Protein AF-A0A7L1ZK74-F1 (afdb_monomer)

Structure (mmCIF, N/CA/C/O backbone):
data_AF-A0A7L1ZK74-F1
#
_entry.id   AF-A0A7L1ZK74-F1
#
loop_
_atom_site.group_PDB
_atom_site.id
_atom_site.type_symbol
_atom_site.label_atom_id
_atom_site.label_alt_id
_atom_site.label_comp_id
_atom_site.label_asym_id
_atom_site.label_entity_id
_atom_site.label_seq_id
_atom_site.pdbx_PDB_ins_code
_atom_site.Cartn_x
_atom_site.Cartn_y
_atom_site.Cartn_z
_atom_site.occupancy
_atom_site.B_iso_or_equiv
_atom_site.auth_seq_id
_atom_site.auth_comp_id
_atom_site.auth_asym_id
_atom_site.auth_atom_id
_atom_site.pdbx_PDB_model_num
ATOM 1 N N . GLU A 1 1 ? -47.166 -4.521 27.652 1.00 45.47 1 GLU A N 1
ATOM 2 C CA . GLU A 1 1 ? -46.144 -5.085 28.554 1.00 45.47 1 GLU A CA 1
ATOM 3 C C . GLU A 1 1 ? -45.787 -6.480 28.068 1.00 45.47 1 GLU A C 1
ATOM 5 O O . GLU A 1 1 ? -46.667 -7.325 28.041 1.00 45.47 1 GLU A O 1
ATOM 10 N N . CYS A 1 2 ? -44.551 -6.703 27.620 1.00 38.44 2 CYS A N 1
ATOM 11 C CA . CYS A 1 2 ? -44.038 -8.033 27.280 1.00 38.44 2 CYS A CA 1
ATOM 12 C C . CYS A 1 2 ? -42.567 -8.090 27.701 1.00 38.44 2 CYS A C 1
ATOM 14 O O . CYS A 1 2 ? -41.721 -7.404 27.129 1.00 38.44 2 CYS A O 1
ATOM 16 N N . SER A 1 3 ? -42.293 -8.884 28.731 1.00 43.78 3 SER A N 1
ATOM 17 C CA . SER A 1 3 ? -41.008 -8.989 29.423 1.00 43.78 3 SER A CA 1
ATOM 18 C C . SER A 1 3 ? -40.402 -10.360 29.146 1.00 43.78 3 SER A C 1
ATOM 20 O O . SER A 1 3 ? -40.979 -11.351 29.583 1.00 43.78 3 SER A O 1
ATOM 22 N N . ILE A 1 4 ? -39.241 -10.450 28.485 1.00 49.56 4 ILE A N 1
ATOM 23 C CA . ILE A 1 4 ? -38.427 -11.680 28.486 1.00 49.56 4 ILE A CA 1
ATOM 24 C C . ILE A 1 4 ? -36.940 -11.307 28.581 1.00 49.56 4 ILE A C 1
ATOM 26 O O . ILE A 1 4 ? -36.396 -10.582 27.752 1.00 49.56 4 ILE A O 1
ATOM 30 N N . ALA A 1 5 ? -36.311 -11.784 29.656 1.00 54.84 5 ALA A N 1
ATOM 31 C CA . ALA A 1 5 ? -34.917 -11.577 30.040 1.00 54.84 5 ALA A CA 1
ATOM 32 C C . ALA A 1 5 ? -33.950 -12.566 29.331 1.00 54.84 5 ALA A C 1
ATOM 34 O O . ALA A 1 5 ? -34.400 -13.581 28.800 1.00 54.84 5 ALA A O 1
ATOM 35 N N . PRO A 1 6 ? -32.621 -12.315 29.327 1.00 46.78 6 PRO A N 1
ATOM 36 C CA . PRO A 1 6 ? -31.672 -13.014 28.457 1.00 46.78 6 PRO A CA 1
ATOM 37 C C . PRO A 1 6 ? -31.044 -14.282 29.072 1.00 46.78 6 PRO A C 1
ATOM 39 O O . PRO A 1 6 ? -30.688 -14.328 30.252 1.00 46.78 6 PRO A O 1
ATOM 42 N N . SER A 1 7 ? -30.823 -15.294 28.228 1.00 46.19 7 SER A N 1
ATOM 43 C CA . SER A 1 7 ? -30.119 -16.549 28.530 1.00 46.19 7 SER A CA 1
ATOM 44 C C . SER A 1 7 ? -28.587 -16.393 28.521 1.00 46.19 7 SER A C 1
ATOM 46 O O . SER A 1 7 ? -28.020 -15.764 27.629 1.00 46.19 7 SER A O 1
ATOM 48 N N . LYS A 1 8 ? -27.901 -17.005 29.497 1.00 60.38 8 LYS A N 1
ATOM 49 C CA . LYS A 1 8 ? -26.429 -17.017 29.651 1.00 60.38 8 LYS A CA 1
ATOM 50 C C . LYS A 1 8 ? -25.744 -18.045 28.720 1.00 60.38 8 LYS A C 1
ATOM 52 O O . LYS A 1 8 ? -26.354 -19.072 28.429 1.00 60.38 8 LYS A O 1
ATOM 57 N N . PRO A 1 9 ? -24.472 -17.839 28.315 1.00 45.94 9 PRO A N 1
ATOM 58 C CA . PRO A 1 9 ? -23.752 -18.753 27.423 1.00 45.94 9 PRO A CA 1
ATOM 59 C C . PRO A 1 9 ? -23.090 -19.937 28.150 1.00 45.94 9 PRO A C 1
ATOM 61 O O . PRO A 1 9 ? -22.552 -19.801 29.253 1.00 45.94 9 PRO A O 1
ATOM 64 N N . ASN A 1 10 ? -23.092 -21.094 27.481 1.00 41.88 10 ASN A N 1
ATOM 65 C CA . ASN A 1 10 ? -22.505 -22.349 27.944 1.00 41.88 10 ASN A CA 1
ATOM 66 C C . ASN A 1 10 ? -20.994 -22.443 27.660 1.00 41.88 10 ASN A C 1
ATOM 68 O O . ASN A 1 10 ? -20.479 -21.940 26.663 1.00 41.88 10 ASN A O 1
ATOM 72 N N . ARG A 1 11 ? -20.296 -23.107 28.584 1.00 40.88 11 ARG A N 1
ATOM 73 C CA . ARG A 1 11 ? -18.846 -23.330 28.627 1.00 40.88 11 ARG A CA 1
ATOM 74 C C . ARG A 1 11 ? -18.386 -24.418 27.647 1.00 40.88 11 ARG A C 1
ATOM 76 O O . ARG A 1 11 ? -18.931 -25.509 27.651 1.00 40.88 11 ARG A O 1
ATOM 83 N N . GLY A 1 12 ? -17.292 -24.118 26.944 1.00 33.75 12 GLY A N 1
ATOM 84 C CA . GLY A 1 12 ? -16.107 -24.962 26.723 1.00 33.75 12 GLY A CA 1
ATOM 85 C C . GLY A 1 12 ? -16.281 -26.425 26.303 1.00 33.75 12 GLY A C 1
ATOM 86 O O . GLY A 1 12 ? -16.529 -27.287 27.138 1.00 33.75 12 GLY A O 1
ATOM 87 N N . SER A 1 13 ? -15.926 -26.722 25.054 1.00 43.62 13 SER A N 1
ATOM 88 C CA . SER A 1 13 ? -15.575 -28.065 24.584 1.00 43.62 13 SER A CA 1
ATOM 89 C C . SER A 1 13 ? -14.071 -28.138 24.283 1.00 43.62 13 SER A C 1
ATOM 91 O O . SER A 1 13 ? -13.511 -27.341 23.532 1.00 43.62 13 SER A O 1
ATOM 93 N N . GLN A 1 14 ? -13.396 -29.069 24.958 1.00 40.22 14 GLN A N 1
ATOM 94 C CA . GLN A 1 14 ? -11.971 -29.370 24.815 1.00 40.22 14 GLN A CA 1
ATOM 95 C C . GLN A 1 14 ? -11.739 -30.285 23.605 1.00 40.22 14 GLN A C 1
ATOM 97 O O . GLN A 1 14 ? -12.507 -31.215 23.375 1.00 40.22 14 GLN A O 1
ATOM 102 N N . SER A 1 15 ? -10.658 -30.041 22.857 1.00 41.41 15 SER A N 1
ATOM 103 C CA . SER A 1 15 ? -10.248 -30.873 21.723 1.00 41.41 15 SER A CA 1
ATOM 104 C C . SER A 1 15 ? -9.722 -32.235 22.183 1.00 41.41 15 SER A C 1
ATOM 106 O O . SER A 1 15 ? -8.829 -32.308 23.035 1.00 41.41 15 SER A O 1
ATOM 108 N N . SER A 1 16 ? -10.233 -33.297 21.564 1.00 45.19 16 SER A N 1
ATOM 109 C CA . SER A 1 16 ? -9.755 -34.671 21.714 1.00 45.19 16 SER A CA 1
ATOM 110 C C . SER A 1 16 ? -8.361 -34.835 21.098 1.00 45.19 16 SER A C 1
ATOM 112 O O . SER A 1 16 ? -8.105 -34.394 19.979 1.00 45.19 16 SER A O 1
ATOM 114 N N . ARG A 1 17 ? -7.449 -35.445 21.858 1.00 32.91 17 ARG A N 1
ATOM 115 C CA . ARG A 1 17 ? -6.076 -35.776 21.470 1.00 32.91 17 ARG A CA 1
ATOM 116 C C . ARG A 1 17 ? -6.026 -37.279 21.226 1.00 32.91 17 ARG A C 1
ATOM 118 O O . ARG A 1 17 ? -6.140 -38.036 22.183 1.00 32.91 17 ARG A O 1
ATOM 125 N N . GLN A 1 18 ? -5.818 -37.692 19.983 1.00 44.59 18 GLN A N 1
ATOM 126 C CA . GLN A 1 18 ? -5.462 -39.070 19.653 1.00 44.59 18 GLN A CA 1
ATOM 127 C C . GLN A 1 18 ? -3.934 -39.185 19.548 1.00 44.59 18 GLN A C 1
ATOM 129 O O . GLN A 1 18 ? -3.271 -38.343 18.942 1.00 44.59 18 GLN A O 1
ATOM 134 N N . GLN A 1 19 ? -3.381 -40.194 20.219 1.00 37.38 19 GLN A N 1
ATOM 135 C CA . GLN A 1 19 ? -2.038 -40.726 20.004 1.00 37.38 19 GLN A CA 1
ATOM 136 C C . GLN A 1 19 ? -2.178 -42.189 19.585 1.00 37.38 19 GLN A C 1
ATOM 138 O O . GLN A 1 19 ? -2.940 -42.912 20.217 1.00 37.38 19 GLN A O 1
ATOM 143 N N . ALA A 1 20 ? -1.407 -42.576 18.577 1.00 30.12 20 ALA A N 1
ATOM 144 C CA . ALA A 1 20 ? -0.943 -43.917 18.210 1.00 30.12 20 ALA A CA 1
ATOM 145 C C . ALA A 1 20 ? 0.021 -43.682 17.022 1.00 30.12 20 ALA A C 1
ATOM 147 O O . ALA A 1 20 ? -0.222 -42.762 16.248 1.00 30.12 20 ALA A O 1
ATOM 148 N N . GLU A 1 21 ? 1.148 -44.343 16.791 1.00 32.75 21 GLU A N 1
ATOM 149 C CA . GLU A 1 21 ? 1.848 -45.464 17.411 1.00 32.75 21 GLU A CA 1
ATOM 150 C C . GLU A 1 21 ? 3.287 -45.472 16.844 1.00 32.75 21 GLU A C 1
ATOM 152 O O . GLU A 1 21 ? 3.622 -44.753 15.903 1.00 32.75 21 GLU A O 1
ATOM 157 N N . SER A 1 22 ? 4.145 -46.248 17.491 1.00 36.03 22 SER A N 1
ATOM 158 C CA . SER A 1 22 ? 5.578 -46.481 17.275 1.00 36.03 22 SER A CA 1
ATOM 159 C C . SER A 1 22 ? 5.929 -47.380 16.079 1.00 36.03 22 SER A C 1
ATOM 161 O O . SER A 1 22 ? 5.179 -48.312 15.823 1.00 36.03 22 SER A O 1
ATOM 163 N N . ALA A 1 23 ? 7.136 -47.231 15.502 1.00 33.31 23 ALA A N 1
ATOM 164 C CA . ALA A 1 23 ? 8.148 -48.307 15.389 1.00 33.31 23 ALA A CA 1
ATOM 165 C C . ALA A 1 23 ? 9.444 -47.863 14.655 1.00 33.31 23 ALA A C 1
ATOM 167 O O . ALA A 1 23 ? 9.414 -47.385 13.529 1.00 33.31 23 ALA A O 1
ATOM 168 N N . THR A 1 24 ? 10.559 -48.023 15.374 1.00 32.94 24 THR A N 1
ATOM 169 C CA . THR A 1 24 ? 11.882 -48.593 15.035 1.00 32.94 24 THR A CA 1
ATOM 170 C C . THR A 1 24 ? 12.411 -48.615 13.587 1.00 32.94 24 THR A C 1
ATOM 172 O O . THR A 1 24 ? 11.805 -49.207 12.704 1.00 32.94 24 THR A O 1
ATOM 175 N N . GLY A 1 25 ? 13.655 -48.146 13.405 1.00 31.58 25 GLY A N 1
ATOM 176 C CA . GLY A 1 25 ? 14.512 -48.464 12.255 1.00 31.58 25 GLY A CA 1
ATOM 177 C C . GLY A 1 25 ? 15.900 -47.820 12.376 1.00 31.58 25 GLY A C 1
ATOM 178 O O . GLY A 1 25 ? 16.041 -46.619 12.182 1.00 31.58 25 GLY A O 1
ATOM 179 N N . VAL A 1 26 ? 16.897 -48.620 12.757 1.00 33.38 26 VAL A N 1
ATOM 180 C CA . VAL A 1 26 ? 18.328 -48.284 12.871 1.00 33.38 26 VAL A CA 1
ATOM 181 C C . VAL A 1 26 ? 19.001 -48.453 11.504 1.00 33.38 26 VAL A C 1
ATOM 183 O O . VAL A 1 26 ? 18.755 -49.462 10.851 1.00 33.38 26 VAL A O 1
ATOM 186 N N . SER A 1 27 ? 19.901 -47.544 11.118 1.00 39.59 27 SER A N 1
ATOM 187 C CA . SER A 1 27 ? 21.080 -47.900 10.314 1.00 39.59 27 SER A CA 1
ATOM 188 C C . SER A 1 27 ? 22.173 -46.844 10.478 1.00 39.59 27 SER A C 1
ATOM 190 O O . SER A 1 27 ? 21.991 -45.687 10.093 1.00 39.59 27 SER A O 1
ATOM 192 N N . ASP A 1 28 ? 23.297 -47.266 11.045 1.00 34.78 28 ASP A N 1
ATOM 193 C CA . ASP A 1 28 ? 24.557 -46.534 11.061 1.00 34.78 28 ASP A CA 1
ATOM 194 C C . ASP A 1 28 ? 25.122 -46.447 9.638 1.00 34.78 28 ASP A C 1
ATOM 196 O O 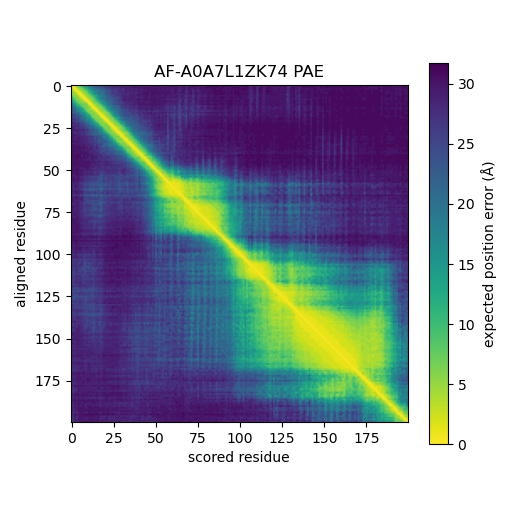. ASP A 1 28 ? 25.085 -47.427 8.893 1.00 34.78 28 ASP A O 1
ATOM 200 N N . ASN A 1 29 ? 25.670 -45.293 9.257 1.00 39.16 29 ASN A N 1
ATOM 201 C CA . ASN A 1 29 ? 26.658 -45.257 8.187 1.00 39.16 29 ASN A CA 1
ATOM 202 C C . ASN A 1 29 ? 27.700 -44.174 8.478 1.00 39.16 29 ASN A C 1
ATOM 204 O O . ASN A 1 29 ? 27.411 -42.976 8.494 1.00 39.16 29 ASN A O 1
ATOM 208 N N . GLU A 1 30 ? 28.906 -44.650 8.752 1.00 37.41 30 GLU A N 1
ATOM 209 C CA . GLU A 1 30 ? 30.130 -43.878 8.878 1.00 37.41 30 GLU A CA 1
ATOM 210 C C . GLU A 1 30 ? 30.515 -43.323 7.500 1.00 37.41 30 GLU A C 1
ATOM 212 O O . GLU A 1 30 ? 30.611 -44.071 6.531 1.00 37.41 30 GLU A O 1
ATOM 217 N N . SER A 1 31 ? 30.769 -42.019 7.392 1.00 45.12 31 SER A N 1
ATOM 218 C CA . SER A 1 31 ? 31.497 -41.467 6.246 1.00 45.12 31 SER A CA 1
ATOM 219 C C . SER A 1 31 ? 32.315 -40.261 6.688 1.00 45.12 31 SER A C 1
ATOM 221 O O . SER A 1 31 ? 31.786 -39.244 7.139 1.00 45.12 31 SER A O 1
ATOM 223 N N . SER A 1 32 ? 33.627 -40.425 6.584 1.00 36.34 32 SER A N 1
ATOM 224 C CA . SER A 1 32 ? 34.685 -39.510 6.991 1.00 36.34 32 SER A CA 1
ATOM 225 C C . SER A 1 32 ? 34.848 -38.296 6.068 1.00 36.34 32 SER A C 1
ATOM 227 O O . SER A 1 32 ? 34.723 -38.416 4.854 1.00 36.34 32 SER A O 1
ATOM 229 N N . SER A 1 33 ? 35.190 -37.169 6.700 1.00 41.12 33 SER A N 1
ATOM 230 C CA . SER A 1 33 ? 36.036 -36.032 6.292 1.00 41.12 33 SER A CA 1
ATOM 231 C C . SER A 1 33 ? 36.418 -35.825 4.817 1.00 41.12 33 SER A C 1
ATOM 233 O O . SER A 1 33 ? 37.111 -36.662 4.254 1.00 41.12 33 SER A O 1
ATOM 235 N N . ASP A 1 34 ? 36.207 -34.600 4.307 1.00 34.22 34 ASP A N 1
ATOM 236 C CA . ASP A 1 34 ? 37.327 -33.800 3.782 1.00 34.22 34 ASP A CA 1
ATOM 237 C C . ASP A 1 34 ? 37.053 -32.278 3.804 1.00 34.22 34 ASP A C 1
ATOM 239 O O . ASP A 1 34 ? 35.909 -31.820 3.836 1.00 34.22 34 ASP A O 1
ATOM 243 N N . SER A 1 35 ? 38.132 -31.501 3.869 1.00 40.28 35 SER A N 1
ATOM 244 C CA . SER A 1 35 ? 38.197 -30.079 4.227 1.00 40.28 35 SER A CA 1
ATOM 245 C C . SER A 1 35 ? 38.369 -29.166 3.010 1.00 40.28 35 SER A C 1
ATOM 247 O O . SER A 1 35 ? 39.167 -29.475 2.137 1.00 40.28 35 SER A O 1
ATOM 249 N N . SER A 1 36 ? 37.787 -27.956 3.019 1.00 39.72 36 SER A N 1
ATOM 250 C CA . SER A 1 36 ? 38.392 -26.805 2.315 1.00 39.72 36 SER A CA 1
ATOM 251 C C . SER A 1 36 ? 37.915 -25.436 2.836 1.00 39.72 36 SER A C 1
ATOM 253 O O . SER A 1 36 ? 36.840 -24.940 2.508 1.00 39.72 36 SER A O 1
ATOM 255 N N . LEU A 1 37 ? 38.765 -24.873 3.696 1.00 37.03 37 LEU A N 1
ATOM 256 C CA . LEU A 1 37 ? 39.156 -23.471 3.914 1.00 37.03 37 LEU A CA 1
ATOM 257 C C . LEU A 1 37 ? 38.338 -22.348 3.231 1.00 37.03 37 LEU A C 1
ATOM 259 O O . LEU A 1 37 ? 38.318 -22.209 2.013 1.00 37.03 37 LEU A O 1
ATOM 263 N N . SER A 1 38 ? 37.780 -21.449 4.052 1.00 46.12 38 SER A N 1
ATOM 264 C CA . SER A 1 38 ? 37.303 -20.110 3.656 1.00 46.12 38 SER A CA 1
ATOM 265 C C . SER A 1 38 ? 38.364 -19.041 3.984 1.00 46.12 38 SER A C 1
ATOM 267 O O . SER A 1 38 ? 39.030 -19.170 5.016 1.00 46.12 38 SER A O 1
ATOM 269 N N . PRO A 1 39 ? 38.536 -17.977 3.174 1.00 48.50 39 PRO A N 1
ATOM 270 C CA . PRO A 1 39 ? 39.615 -17.013 3.374 1.00 48.50 39 PRO A CA 1
ATOM 271 C C . PRO A 1 39 ? 39.317 -16.013 4.500 1.00 48.50 39 PRO A C 1
ATOM 273 O O . PRO A 1 39 ? 38.236 -15.432 4.595 1.00 48.50 39 PRO A O 1
ATOM 276 N N . GLN A 1 40 ? 40.330 -15.798 5.338 1.00 38.91 40 GLN A N 1
ATOM 277 C CA . GLN A 1 40 ? 40.422 -14.720 6.319 1.00 38.91 40 GLN A CA 1
ATOM 278 C C . GLN A 1 40 ? 40.555 -13.357 5.624 1.00 38.91 40 GLN A C 1
ATOM 280 O O 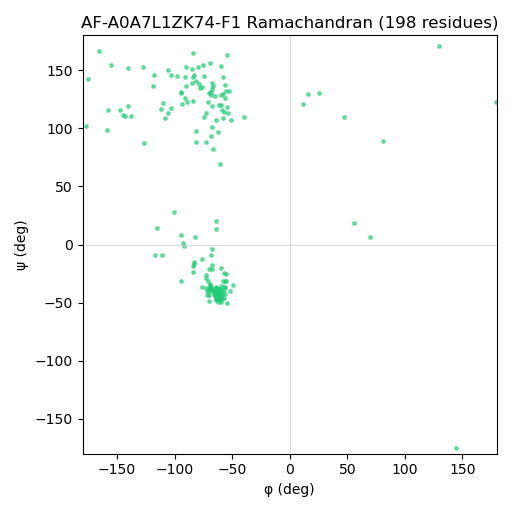. GLN A 1 40 ? 41.420 -13.174 4.771 1.00 38.91 40 GLN A O 1
ATOM 285 N N . SER A 1 41 ? 39.785 -12.369 6.079 1.00 39.53 41 SER A N 1
ATOM 286 C CA . SER A 1 41 ? 40.147 -10.953 5.963 1.00 39.53 41 SER A CA 1
ATOM 287 C C . SER A 1 41 ? 39.768 -10.190 7.247 1.00 39.53 41 SER A C 1
ATOM 289 O O . SER A 1 41 ? 38.903 -10.646 8.003 1.00 39.53 41 SER A O 1
ATOM 291 N N . PRO A 1 42 ? 40.481 -9.097 7.581 1.00 46.69 42 PRO A N 1
ATOM 292 C CA . PRO A 1 42 ? 40.732 -8.714 8.965 1.00 46.69 42 PRO A CA 1
ATOM 293 C C . PRO A 1 42 ? 39.916 -7.505 9.450 1.00 46.69 42 PRO A C 1
ATOM 295 O O . PRO A 1 42 ? 39.661 -6.558 8.717 1.00 46.69 42 PRO A O 1
ATOM 298 N N . GLY A 1 43 ? 39.628 -7.508 10.755 1.00 34.53 43 GLY A N 1
ATOM 299 C CA . GLY A 1 43 ? 39.683 -6.307 11.592 1.00 34.53 43 GLY A CA 1
ATOM 300 C C . GLY A 1 43 ? 38.495 -5.343 11.564 1.00 34.53 43 GLY A C 1
ATOM 301 O O . GLY A 1 43 ? 38.550 -4.298 10.927 1.00 34.53 43 GLY A O 1
ATOM 302 N N . ARG A 1 44 ? 37.506 -5.581 12.436 1.00 35.31 44 ARG A N 1
ATOM 303 C CA . ARG A 1 44 ? 36.854 -4.493 13.187 1.00 35.31 44 ARG A CA 1
ATOM 304 C C . ARG A 1 44 ? 36.643 -4.921 14.636 1.00 35.31 44 ARG A C 1
ATOM 306 O O . ARG A 1 44 ? 35.826 -5.793 14.921 1.00 35.31 44 ARG A O 1
ATOM 313 N N . SER A 1 45 ? 37.392 -4.303 15.546 1.00 47.09 45 SER A N 1
ATOM 314 C CA . SER A 1 45 ? 37.124 -4.349 16.979 1.00 47.09 45 SER A CA 1
ATOM 315 C C . SER A 1 45 ? 35.822 -3.600 17.258 1.00 47.09 45 SER A C 1
ATOM 317 O O . SER A 1 45 ? 35.755 -2.376 17.295 1.00 47.09 45 SER A O 1
ATOM 319 N N . LEU A 1 46 ? 34.751 -4.362 17.436 1.00 42.34 46 LEU A N 1
ATOM 320 C CA . LEU A 1 46 ? 33.596 -3.927 18.200 1.00 42.34 46 LEU A CA 1
ATOM 321 C C . LEU A 1 46 ? 33.639 -4.743 19.481 1.00 42.34 46 LEU A C 1
ATOM 323 O O . LEU A 1 46 ? 33.443 -5.958 19.460 1.00 42.34 46 LEU A O 1
ATOM 327 N N . GLU A 1 47 ? 33.960 -4.055 20.573 1.00 41.41 47 GLU A N 1
ATOM 328 C CA . GLU A 1 47 ? 33.924 -4.519 21.957 1.00 41.41 47 GLU A CA 1
ATOM 329 C C . GLU A 1 47 ? 32.475 -4.912 22.317 1.00 41.41 47 GLU A C 1
ATOM 331 O O . GLU A 1 47 ? 31.759 -4.235 23.052 1.00 41.41 47 GLU A O 1
ATOM 336 N N . ALA A 1 48 ? 31.980 -5.997 21.727 1.00 41.53 48 ALA A N 1
ATOM 337 C CA . ALA A 1 48 ? 30.732 -6.612 22.117 1.00 41.53 48 ALA A CA 1
ATOM 338 C C . ALA A 1 48 ? 31.011 -7.325 23.435 1.00 41.53 48 ALA A C 1
ATOM 340 O O . ALA A 1 48 ? 31.734 -8.323 23.470 1.00 41.53 48 ALA A O 1
ATOM 341 N N . SER A 1 49 ? 30.444 -6.797 24.523 1.00 49.34 49 SER A N 1
ATOM 342 C CA . SER A 1 49 ? 30.403 -7.456 25.824 1.00 49.34 49 SER A CA 1
ATOM 343 C C . SER A 1 49 ? 30.135 -8.947 25.615 1.00 49.34 49 SER A C 1
ATOM 345 O O . SER A 1 49 ? 29.040 -9.324 25.184 1.00 49.34 49 SER A O 1
ATOM 347 N N . LYS A 1 50 ? 31.141 -9.793 25.864 1.00 53.34 50 LYS A N 1
ATOM 348 C CA . LYS A 1 50 ? 31.013 -11.248 25.794 1.00 53.34 50 LYS A CA 1
ATOM 349 C C .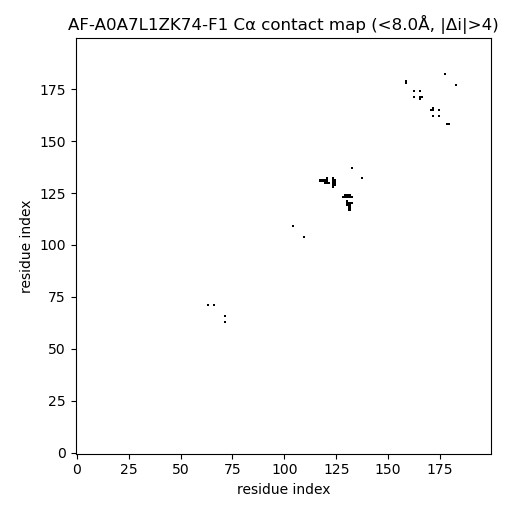 LYS A 1 50 ? 30.078 -11.670 26.921 1.00 53.34 50 LYS A C 1
ATOM 351 O O . LYS A 1 50 ? 30.517 -12.067 27.995 1.00 53.34 50 LYS A O 1
ATOM 356 N N . GLN A 1 51 ? 28.772 -11.568 26.695 1.00 58.22 51 GLN A N 1
ATOM 357 C CA . GLN A 1 51 ? 27.805 -12.319 27.474 1.00 58.22 51 GLN A CA 1
ATOM 358 C C . GLN A 1 51 ? 28.128 -13.782 27.194 1.00 58.22 51 GLN A C 1
ATOM 360 O O . GLN A 1 51 ? 27.763 -14.321 26.149 1.00 58.22 51 GLN A O 1
ATOM 365 N N . GLN A 1 52 ? 28.904 -14.400 28.088 1.00 64.12 52 GLN A N 1
ATOM 366 C CA . GLN A 1 52 ? 29.118 -15.837 28.093 1.00 64.12 52 GLN A CA 1
ATOM 367 C C . GLN A 1 52 ? 27.734 -16.480 28.050 1.00 64.12 52 GLN A C 1
ATOM 369 O O . GLN A 1 52 ? 26.977 -16.419 29.020 1.00 64.12 52 GLN A O 1
ATOM 374 N N . LYS A 1 53 ? 27.375 -17.048 26.894 1.00 63.97 53 LYS A N 1
ATOM 375 C CA . LYS A 1 53 ? 26.169 -17.857 26.760 1.00 63.97 53 LYS A CA 1
ATOM 376 C C . LYS A 1 53 ? 26.315 -18.968 27.793 1.00 63.97 53 LYS A C 1
ATOM 378 O O . LYS A 1 53 ? 27.257 -19.757 27.722 1.00 63.97 53 LYS A O 1
ATOM 383 N N . SER A 1 54 ? 25.450 -18.967 28.804 1.00 69.94 54 SER A N 1
ATOM 384 C CA . SER A 1 54 ? 25.507 -19.972 29.856 1.00 69.94 54 SER A CA 1
ATOM 385 C C . SER A 1 54 ? 25.383 -21.351 29.208 1.00 69.94 54 SER A C 1
ATOM 387 O O . SER A 1 54 ? 24.515 -21.577 28.363 1.00 69.94 54 SER A O 1
ATOM 389 N N . LYS A 1 55 ? 26.302 -22.261 29.552 1.00 80.88 55 LYS A N 1
ATOM 390 C CA . LYS A 1 55 ? 26.341 -23.623 29.008 1.00 80.88 55 LYS A CA 1
ATOM 391 C C . LYS A 1 55 ? 24.969 -24.271 29.225 1.00 80.88 55 LYS A C 1
ATOM 393 O O . LYS A 1 55 ? 24.543 -24.476 30.364 1.00 80.88 55 LYS A O 1
ATOM 398 N N . LEU A 1 56 ? 24.255 -24.531 28.131 1.00 76.50 56 LEU A N 1
ATOM 399 C CA . LEU A 1 56 ? 22.897 -25.066 28.153 1.00 76.50 56 LEU A CA 1
ATOM 400 C C . LEU A 1 56 ? 22.919 -26.470 28.769 1.00 76.50 56 LEU A C 1
ATOM 402 O O . LEU A 1 56 ? 23.390 -27.430 28.167 1.00 76.50 56 LEU A O 1
ATOM 406 N N . ASN A 1 57 ? 22.418 -26.587 30.000 1.00 86.75 57 ASN A N 1
ATOM 407 C CA . ASN A 1 57 ? 22.326 -27.858 30.712 1.00 86.75 57 ASN A CA 1
ATOM 408 C C . ASN A 1 57 ? 21.081 -28.625 30.247 1.00 86.75 57 ASN A C 1
ATOM 410 O O . ASN A 1 57 ? 20.009 -28.512 30.846 1.00 86.75 57 ASN A O 1
ATOM 414 N N . LEU A 1 58 ? 21.230 -29.430 29.190 1.00 85.75 58 LEU A N 1
ATOM 415 C CA . LEU A 1 58 ? 20.156 -30.25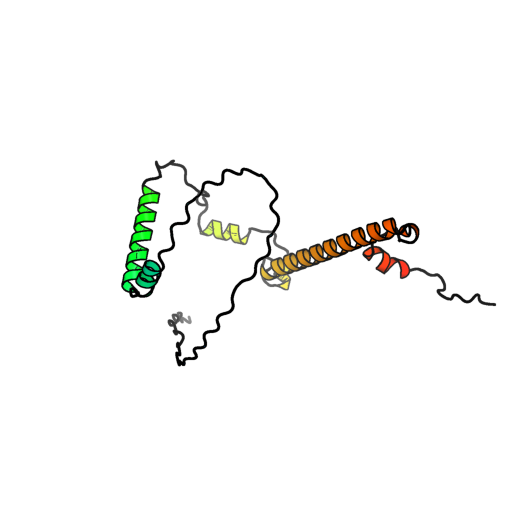9 28.620 1.00 85.75 58 LEU A CA 1
ATOM 416 C C . LEU A 1 58 ? 19.455 -31.122 29.687 1.00 85.75 58 LEU A C 1
ATOM 418 O O . LEU A 1 58 ? 18.228 -31.173 29.735 1.00 85.75 58 LEU A O 1
ATOM 422 N N . LYS A 1 59 ? 20.213 -31.698 30.632 1.00 87.75 59 LYS A N 1
ATOM 423 C CA . LYS A 1 59 ? 19.680 -32.479 31.767 1.00 87.75 59 LYS A CA 1
ATOM 424 C C . LYS A 1 59 ? 18.689 -31.685 32.627 1.00 87.75 59 LYS A C 1
ATOM 426 O O . LYS A 1 59 ? 17.673 -32.227 33.057 1.00 87.75 59 LYS A O 1
ATOM 431 N N . ALA A 1 60 ? 18.948 -30.397 32.853 1.00 81.50 60 ALA A N 1
ATOM 432 C CA . ALA A 1 60 ? 18.058 -29.530 33.622 1.00 81.50 60 ALA A CA 1
ATOM 433 C C . ALA A 1 60 ? 16.781 -29.188 32.842 1.00 81.50 60 ALA A C 1
ATOM 435 O O . ALA A 1 60 ? 15.696 -29.156 33.426 1.00 81.50 60 ALA A O 1
ATOM 436 N N . ILE A 1 61 ? 16.902 -28.988 31.525 1.00 83.31 61 ILE A N 1
ATOM 437 C CA . ILE A 1 61 ? 15.764 -28.741 30.632 1.00 83.31 61 ILE A CA 1
ATOM 438 C C . ILE A 1 61 ? 14.836 -29.957 30.633 1.00 83.31 61 ILE A C 1
ATOM 440 O O . ILE A 1 61 ? 13.644 -29.804 30.895 1.00 83.31 61 ILE A O 1
ATOM 444 N N . PHE A 1 62 ? 15.373 -31.166 30.444 1.00 84.88 62 PHE A N 1
ATOM 445 C CA . PHE A 1 62 ? 14.578 -32.394 30.479 1.00 84.88 62 PHE A CA 1
ATOM 446 C C . PHE A 1 62 ? 13.966 -32.641 31.860 1.00 84.88 62 PHE A C 1
ATOM 448 O O . PHE A 1 62 ? 12.753 -32.826 31.960 1.00 84.88 62 PHE A O 1
ATOM 455 N N . ALA A 1 63 ? 14.740 -32.531 32.944 1.00 82.62 63 ALA A N 1
ATOM 456 C CA . ALA A 1 63 ? 14.205 -32.665 34.300 1.00 82.62 63 ALA A CA 1
ATOM 457 C C . ALA A 1 63 ? 13.063 -31.668 34.579 1.00 82.62 63 ALA A C 1
ATOM 459 O O . ALA A 1 63 ? 12.084 -32.015 35.235 1.00 82.62 63 ALA A O 1
ATOM 460 N N . TYR A 1 64 ? 13.140 -30.440 34.057 1.00 82.69 64 TYR A N 1
ATOM 461 C CA . TYR A 1 64 ? 12.053 -29.461 34.136 1.00 82.69 64 TYR A CA 1
ATOM 462 C C . TYR A 1 64 ? 10.853 -29.830 33.256 1.00 82.69 64 TYR A C 1
ATOM 464 O O . TYR A 1 64 ? 9.703 -29.637 33.658 1.00 82.69 64 TYR A O 1
ATOM 472 N N . HIS A 1 65 ? 11.099 -30.376 32.066 1.00 81.62 65 HIS A N 1
ATOM 473 C CA . HIS A 1 65 ? 10.054 -30.740 31.118 1.00 81.62 65 HIS A CA 1
ATOM 474 C C . HIS A 1 65 ? 9.197 -31.910 31.614 1.00 81.62 65 HIS A C 1
ATOM 476 O O . HIS A 1 65 ? 7.971 -31.859 31.466 1.00 81.62 65 HIS A O 1
ATOM 482 N N . PHE A 1 66 ? 9.831 -32.903 32.244 1.00 80.81 66 PHE A N 1
ATOM 483 C CA . PHE A 1 66 ? 9.182 -34.080 32.829 1.00 80.81 66 PHE A CA 1
ATOM 484 C C . PHE A 1 66 ? 8.628 -33.839 34.241 1.00 80.81 66 PHE A C 1
ATOM 486 O O . PHE A 1 66 ? 7.758 -34.578 34.696 1.00 80.81 66 PHE A O 1
ATOM 493 N N . ARG A 1 67 ? 9.046 -32.771 34.935 1.00 74.00 67 ARG A N 1
ATOM 494 C CA . ARG A 1 67 ? 8.391 -32.342 36.181 1.00 74.00 67 ARG A CA 1
ATOM 495 C C . ARG A 1 67 ? 6.935 -31.969 35.881 1.00 74.00 67 ARG A C 1
ATOM 497 O O . ARG A 1 67 ? 6.654 -31.082 35.075 1.00 74.00 67 ARG A O 1
ATOM 504 N N . GLY A 1 68 ? 5.999 -32.665 36.527 1.00 77.56 68 GLY A N 1
ATOM 505 C CA . GLY A 1 68 ? 4.560 -32.543 36.272 1.00 77.56 68 GLY A CA 1
ATOM 506 C C . GLY A 1 68 ? 4.013 -31.108 36.367 1.00 77.56 68 GLY A C 1
ATOM 507 O O . GLY A 1 68 ? 4.624 -30.215 36.959 1.00 77.56 68 GLY A O 1
ATOM 508 N N . ARG A 1 69 ? 2.812 -30.877 35.813 1.00 76.19 69 ARG A N 1
ATOM 509 C CA . ARG A 1 69 ? 2.189 -29.538 35.667 1.00 76.19 69 ARG A CA 1
ATOM 510 C C . ARG A 1 69 ? 2.185 -28.699 36.957 1.00 76.19 69 ARG A C 1
ATOM 512 O O . ARG A 1 69 ? 2.379 -27.486 36.897 1.00 76.19 69 ARG A O 1
ATOM 519 N N . LYS A 1 70 ? 2.024 -29.339 38.122 1.00 73.25 70 LYS A N 1
ATOM 520 C CA . LYS A 1 70 ? 2.017 -28.684 39.445 1.00 73.25 70 LYS A CA 1
ATOM 521 C C . LYS A 1 70 ? 3.366 -28.026 39.786 1.00 73.25 70 LYS A C 1
ATOM 523 O O . LYS A 1 70 ? 3.394 -26.915 40.313 1.00 73.25 70 LYS A O 1
ATOM 528 N N . PHE A 1 71 ? 4.480 -28.655 39.408 1.00 73.50 71 PHE A N 1
ATOM 529 C CA . PHE A 1 71 ? 5.831 -28.133 39.638 1.00 73.50 71 PHE A CA 1
ATOM 530 C C . PHE A 1 71 ? 6.191 -27.003 38.668 1.00 73.50 71 PHE A C 1
ATOM 532 O O . PHE A 1 71 ? 6.792 -26.014 39.091 1.00 73.50 71 PHE A O 1
ATOM 539 N N . LYS A 1 72 ? 5.752 -27.090 37.403 1.00 81.56 72 LYS A N 1
ATOM 540 C CA . LYS A 1 72 ? 5.884 -25.990 36.429 1.00 81.56 72 LYS A CA 1
ATOM 541 C C . LYS A 1 72 ? 5.142 -24.741 36.912 1.00 81.56 72 LYS A C 1
ATOM 543 O O . LYS A 1 72 ? 5.721 -23.659 36.971 1.00 81.56 72 LYS A O 1
ATOM 548 N N . ALA A 1 73 ? 3.893 -24.892 37.359 1.00 82.00 73 ALA A N 1
ATOM 549 C CA . ALA A 1 73 ? 3.105 -23.782 37.899 1.00 82.00 73 ALA A CA 1
ATOM 550 C C . ALA A 1 73 ? 3.766 -23.135 39.131 1.00 82.00 73 ALA A C 1
ATOM 552 O O . ALA A 1 73 ? 3.825 -21.907 39.229 1.00 82.00 73 ALA A O 1
ATOM 553 N N . ALA A 1 74 ? 4.309 -23.938 40.051 1.00 82.12 74 ALA A N 1
ATOM 554 C CA . ALA A 1 74 ? 5.030 -23.434 41.218 1.00 82.12 74 ALA A CA 1
ATOM 555 C C . ALA A 1 74 ? 6.316 -22.677 40.835 1.00 82.12 74 ALA A C 1
ATOM 557 O O . ALA A 1 74 ? 6.582 -21.608 41.389 1.00 82.12 74 ALA A O 1
ATOM 558 N N . ALA A 1 75 ? 7.086 -23.177 39.864 1.00 79.81 75 ALA A N 1
ATOM 559 C CA . ALA A 1 75 ? 8.286 -22.506 39.363 1.00 79.81 75 ALA A CA 1
ATOM 560 C C . ALA A 1 75 ? 7.957 -21.160 38.692 1.00 79.81 75 ALA A C 1
ATOM 562 O O . ALA A 1 75 ? 8.556 -20.142 39.043 1.00 79.81 75 ALA A O 1
ATOM 563 N N . HIS A 1 76 ? 6.941 -21.118 37.820 1.00 82.12 76 HIS A N 1
ATOM 564 C CA . HIS A 1 76 ? 6.467 -19.870 37.207 1.00 82.12 76 HIS A CA 1
ATOM 565 C C . HIS A 1 76 ? 5.970 -18.862 38.255 1.00 82.12 76 HIS A C 1
ATOM 567 O O . HIS A 1 76 ? 6.271 -17.670 38.158 1.00 82.12 76 HIS A O 1
ATOM 573 N N . ARG A 1 77 ? 5.269 -19.320 39.304 1.00 81.81 77 ARG A N 1
ATOM 574 C CA . ARG A 1 77 ? 4.862 -18.462 40.432 1.00 81.81 77 ARG A CA 1
ATOM 575 C C . ARG A 1 77 ? 6.075 -17.875 41.161 1.00 81.81 77 ARG A C 1
ATOM 577 O O . ARG A 1 77 ? 6.097 -16.668 41.394 1.00 81.81 77 ARG A O 1
ATOM 584 N N . LYS A 1 78 ? 7.095 -18.684 41.470 1.00 79.75 78 LYS A N 1
ATOM 585 C CA . LYS A 1 78 ? 8.328 -18.228 42.143 1.00 79.75 78 LYS A CA 1
ATOM 586 C C . LYS A 1 78 ? 9.113 -17.221 41.295 1.00 79.75 78 LYS A C 1
ATOM 588 O O . LYS A 1 78 ? 9.501 -16.176 41.815 1.00 79.75 78 LYS A O 1
ATOM 593 N N . PHE A 1 79 ? 9.278 -17.480 39.997 1.00 79.75 79 PHE A N 1
ATOM 594 C CA . PHE A 1 79 ? 9.955 -16.562 39.075 1.00 79.75 79 PHE A CA 1
ATOM 595 C C . PHE A 1 79 ? 9.226 -15.214 38.974 1.00 79.75 79 PHE A C 1
ATOM 597 O O . PHE A 1 79 ? 9.834 -14.159 39.156 1.00 79.75 79 PHE A O 1
ATOM 604 N N . ASN A 1 80 ? 7.902 -15.235 38.795 1.00 78.00 80 ASN A N 1
ATOM 605 C CA . ASN A 1 80 ? 7.094 -14.016 38.724 1.00 78.00 80 ASN A CA 1
ATOM 606 C C . ASN A 1 80 ? 7.119 -13.224 40.039 1.00 78.00 80 ASN A C 1
ATOM 608 O O . ASN A 1 80 ? 7.171 -11.993 40.020 1.00 78.00 80 ASN A O 1
ATOM 612 N N . GLN A 1 81 ? 7.118 -13.905 41.188 1.00 78.81 81 GLN A N 1
ATOM 613 C CA . GLN A 1 81 ? 7.265 -13.258 42.494 1.00 78.81 81 GLN A CA 1
ATOM 614 C C . GLN A 1 81 ? 8.643 -12.608 42.655 1.00 78.81 81 GLN A C 1
ATOM 616 O O . GLN A 1 81 ? 8.724 -11.468 43.112 1.00 78.81 81 GLN A O 1
ATOM 621 N N . GLN A 1 82 ? 9.721 -13.280 42.247 1.00 77.44 82 GLN A N 1
ATOM 622 C CA . GLN A 1 82 ? 11.072 -12.713 42.278 1.00 77.44 82 GLN A CA 1
ATOM 623 C C . GLN A 1 82 ? 11.214 -11.520 41.325 1.00 77.44 82 GLN A C 1
ATOM 625 O O . GLN A 1 82 ? 11.759 -10.491 41.721 1.00 77.44 82 GLN A O 1
ATOM 630 N N . ALA A 1 83 ? 10.663 -11.603 40.112 1.00 74.56 83 ALA A N 1
ATOM 631 C CA . ALA A 1 83 ? 10.646 -10.495 39.159 1.00 74.56 83 ALA A CA 1
ATOM 632 C C . ALA A 1 83 ? 9.882 -9.281 39.713 1.00 74.56 83 ALA A C 1
ATOM 634 O O . ALA A 1 83 ? 10.367 -8.153 39.638 1.00 74.56 83 ALA A O 1
ATOM 635 N N . ARG A 1 84 ? 8.721 -9.501 40.346 1.00 73.94 84 ARG A N 1
ATOM 636 C CA . ARG A 1 84 ? 7.948 -8.442 41.017 1.00 73.94 84 ARG A CA 1
ATOM 637 C C . ARG A 1 84 ? 8.705 -7.831 42.199 1.00 73.94 84 ARG A C 1
ATOM 639 O O . ARG A 1 84 ? 8.710 -6.612 42.335 1.00 73.94 84 ARG A O 1
ATOM 646 N N . LYS A 1 85 ? 9.381 -8.642 43.022 1.00 74.19 85 LYS A N 1
ATOM 647 C CA . LYS A 1 85 ? 10.221 -8.160 44.136 1.00 74.19 85 LYS A CA 1
ATOM 648 C C . LYS A 1 85 ? 11.404 -7.321 43.637 1.00 74.19 85 LYS A C 1
ATOM 650 O O . LYS A 1 85 ? 11.670 -6.269 44.207 1.00 74.19 85 LYS A O 1
ATOM 655 N N . LYS A 1 86 ? 12.063 -7.731 42.546 1.00 67.19 86 LYS A N 1
ATOM 656 C CA . LYS A 1 86 ? 13.141 -6.956 41.903 1.00 67.19 86 LYS A CA 1
ATOM 657 C C . LYS A 1 86 ? 12.635 -5.631 41.320 1.00 67.19 86 LYS A C 1
ATOM 659 O O . LYS A 1 86 ? 13.288 -4.614 41.511 1.00 67.19 86 LYS A O 1
ATOM 664 N N . LYS A 1 87 ? 11.453 -5.619 40.689 1.00 64.69 87 LYS A N 1
ATOM 665 C CA . LYS A 1 87 ? 10.812 -4.384 40.191 1.00 64.69 87 LYS A CA 1
ATOM 666 C C . LYS A 1 87 ? 10.445 -3.409 41.317 1.00 64.69 87 LYS A C 1
ATOM 668 O O . LYS A 1 87 ? 10.593 -2.212 41.136 1.00 64.69 87 LYS A O 1
ATOM 673 N N . ARG A 1 88 ? 10.016 -3.912 42.481 1.00 64.69 88 ARG A N 1
ATOM 674 C CA . ARG A 1 88 ? 9.686 -3.079 43.654 1.00 64.69 88 ARG A CA 1
ATOM 675 C C . ARG A 1 88 ? 10.911 -2.458 44.332 1.00 64.69 88 ARG A C 1
ATOM 677 O O . ARG A 1 88 ? 10.788 -1.377 44.881 1.00 64.69 88 ARG A O 1
ATOM 684 N N . LYS A 1 89 ? 12.071 -3.126 44.301 1.00 63.25 89 LYS A N 1
ATOM 685 C CA . LYS A 1 89 ? 13.308 -2.639 44.942 1.00 63.25 89 LYS A CA 1
ATOM 686 C C . LYS A 1 89 ? 14.106 -1.631 44.104 1.00 63.25 89 LYS A C 1
ATOM 688 O O . LYS A 1 89 ? 14.989 -0.989 44.646 1.00 63.25 89 LYS A O 1
ATOM 693 N N . LYS A 1 90 ? 13.827 -1.503 42.801 1.00 57.50 90 LYS A N 1
ATOM 694 C CA . LYS A 1 90 ? 14.566 -0.617 41.878 1.00 57.50 90 LYS A CA 1
ATOM 695 C C . LYS A 1 90 ? 13.938 0.771 41.695 1.00 57.50 90 LYS A C 1
ATOM 697 O O . LYS A 1 90 ? 14.360 1.499 40.808 1.00 57.50 90 LYS A O 1
ATOM 702 N N . TYR A 1 91 ? 12.918 1.109 42.479 1.00 54.16 91 TYR A N 1
ATOM 703 C CA . TYR A 1 91 ? 12.165 2.347 42.325 1.00 54.16 91 TYR A CA 1
ATOM 704 C C . TYR A 1 91 ? 12.142 3.082 43.664 1.00 54.16 91 TYR A C 1
ATOM 706 O O . TYR A 1 91 ? 11.215 2.911 44.455 1.00 54.16 91 TYR A O 1
ATOM 714 N N . GLU A 1 92 ? 13.160 3.909 43.918 1.00 59.72 92 GLU A N 1
ATOM 715 C CA . GLU A 1 92 ? 12.855 5.175 44.582 1.00 59.72 92 GLU A CA 1
ATOM 716 C C . GLU A 1 92 ? 11.790 5.835 43.717 1.00 59.72 92 GLU A C 1
ATOM 718 O O . GLU A 1 92 ? 11.954 5.996 42.506 1.00 59.72 92 GLU A O 1
ATOM 723 N N . ARG A 1 93 ? 10.623 6.040 44.316 1.00 58.03 93 ARG A N 1
ATOM 724 C CA . ARG A 1 93 ? 9.414 6.415 43.606 1.00 58.03 93 ARG A CA 1
ATOM 725 C C . ARG A 1 93 ? 9.621 7.826 43.073 1.00 58.03 93 ARG A C 1
ATOM 727 O O . ARG A 1 93 ? 9.359 8.785 43.783 1.00 58.03 93 ARG A O 1
ATOM 734 N N . THR A 1 94 ? 10.091 7.984 41.838 1.00 62.19 94 THR A N 1
ATOM 735 C CA . THR A 1 94 ? 9.949 9.264 41.144 1.00 62.19 94 THR A CA 1
ATOM 736 C C . THR A 1 94 ? 8.446 9.520 41.132 1.00 62.19 94 THR A C 1
ATOM 738 O O . THR A 1 94 ? 7.711 8.771 40.500 1.00 62.19 94 THR A O 1
ATOM 741 N N . HIS A 1 95 ? 7.951 10.487 41.904 1.00 63.28 95 HIS A N 1
ATOM 742 C CA . HIS A 1 95 ? 6.518 10.712 42.160 1.00 63.28 95 HIS A CA 1
ATOM 743 C C . HIS A 1 95 ? 5.703 11.102 40.906 1.00 63.28 95 HIS A C 1
ATOM 745 O O . HIS A 1 95 ? 4.563 11.546 41.008 1.00 63.28 95 HIS A O 1
ATOM 751 N N . MET A 1 96 ? 6.274 10.935 39.715 1.00 65.69 96 MET A N 1
ATOM 752 C CA . MET A 1 96 ? 5.674 11.254 38.437 1.00 65.69 96 MET A CA 1
ATOM 753 C C . MET A 1 96 ? 4.891 10.044 37.909 1.00 65.69 96 MET A C 1
ATOM 755 O O . MET A 1 96 ? 5.470 8.963 37.739 1.00 65.69 96 MET A O 1
ATOM 759 N N . PRO A 1 97 ? 3.582 10.188 37.632 1.00 68.25 97 PRO A N 1
ATOM 760 C CA . PRO A 1 97 ? 2.808 9.127 37.008 1.00 68.25 97 PRO A CA 1
ATOM 761 C C . PRO A 1 97 ? 3.425 8.787 35.648 1.00 68.25 97 PRO A C 1
ATOM 763 O O . PRO A 1 97 ? 3.542 9.630 34.764 1.00 68.25 97 PRO A O 1
ATOM 766 N N . THR A 1 98 ? 3.853 7.539 35.478 1.00 67.44 98 THR A N 1
ATOM 767 C CA . THR A 1 98 ? 4.410 7.063 34.210 1.00 67.44 98 THR A CA 1
ATOM 768 C C . THR A 1 98 ? 3.255 6.700 33.278 1.00 67.44 98 THR A C 1
ATOM 770 O O . THR A 1 98 ? 2.675 5.622 33.394 1.00 67.44 98 THR A O 1
ATOM 773 N N . GLY A 1 99 ? 2.883 7.612 32.379 1.00 74.94 99 GLY A N 1
ATOM 774 C CA . GLY A 1 99 ? 1.837 7.383 31.379 1.00 74.94 99 GLY A CA 1
ATOM 775 C C . GLY A 1 99 ? 1.002 8.624 31.086 1.00 74.94 99 GLY A C 1
ATOM 776 O O . GLY A 1 99 ? 1.275 9.711 31.588 1.00 74.94 99 GLY A O 1
ATOM 777 N N . ARG A 1 100 ? -0.037 8.462 30.260 1.00 76.31 100 ARG A N 1
ATOM 778 C CA . ARG A 1 100 ? -1.016 9.532 30.053 1.00 76.31 100 ARG A CA 1
ATOM 779 C C . ARG A 1 100 ? -1.800 9.769 31.347 1.00 76.31 100 ARG A C 1
ATOM 781 O O . ARG A 1 100 ? -2.228 8.788 31.961 1.00 76.31 100 ARG A O 1
ATOM 788 N N . PRO A 1 101 ? -2.030 11.033 31.736 1.00 77.56 101 PRO A N 1
ATOM 789 C CA . PRO A 1 101 ? -2.934 11.332 32.833 1.00 77.56 101 PRO A CA 1
ATOM 790 C C . PRO A 1 101 ? -4.327 10.760 32.519 1.00 77.56 101 PRO A C 1
ATOM 792 O O . PRO A 1 101 ? -4.727 10.730 31.346 1.00 77.56 101 PRO A O 1
ATOM 795 N N . PRO A 1 102 ? -5.058 10.268 33.534 1.00 73.19 102 PRO A N 1
ATOM 796 C CA . PRO A 1 102 ? -6.429 9.825 33.341 1.00 73.19 102 PRO A CA 1
ATOM 797 C C . PRO A 1 102 ? -7.255 10.969 32.746 1.00 73.19 102 PRO A C 1
ATOM 799 O O . PRO A 1 102 ? -7.102 12.126 33.131 1.00 73.19 102 PRO A O 1
ATOM 802 N N . LEU A 1 103 ? -8.096 10.639 31.764 1.00 75.44 103 LEU A N 1
ATOM 803 C CA . LEU A 1 103 ? -8.971 11.606 31.106 1.00 75.44 103 LEU A CA 1
ATOM 804 C C . LEU A 1 103 ? -9.842 12.309 32.153 1.00 75.44 103 LEU A C 1
ATOM 806 O O . LEU A 1 103 ? -10.556 11.653 32.906 1.00 75.44 103 LEU A O 1
ATOM 810 N N . THR A 1 104 ? -9.805 13.640 32.154 1.00 79.88 104 THR A N 1
ATOM 811 C CA . THR A 1 104 ? -10.500 14.498 33.127 1.00 79.88 104 THR A CA 1
ATOM 812 C C . THR A 1 104 ? -12.029 14.446 33.003 1.00 79.88 104 THR A C 1
ATOM 814 O O . THR A 1 104 ? -12.738 14.843 33.917 1.00 79.88 104 THR A O 1
ATOM 817 N N . ALA A 1 105 ? -12.554 13.970 31.869 1.00 84.50 105 ALA A N 1
ATOM 818 C CA . ALA A 1 105 ? -13.985 13.958 31.571 1.00 84.50 105 ALA A CA 1
ATOM 819 C C . ALA A 1 105 ? -14.704 12.730 32.156 1.00 84.50 105 ALA A C 1
ATOM 821 O O . ALA A 1 105 ? -14.119 11.646 32.249 1.00 84.50 105 ALA A O 1
ATOM 822 N N . SER A 1 106 ? -15.996 12.877 32.469 1.00 91.12 106 SER A N 1
ATOM 823 C CA . SER A 1 106 ? -16.834 11.767 32.941 1.00 91.12 106 SER A CA 1
ATOM 824 C C . SER A 1 106 ? -16.908 10.633 31.901 1.00 91.12 106 SER A C 1
ATOM 826 O O . SER A 1 106 ? -16.804 10.892 30.698 1.00 91.12 106 SER A O 1
ATOM 828 N N . PRO A 1 107 ? -17.140 9.369 32.301 1.00 88.62 107 PRO A N 1
ATOM 829 C CA . PRO A 1 107 ? -17.257 8.259 31.349 1.00 88.62 107 PRO A CA 1
ATOM 830 C C . PRO A 1 107 ? -18.337 8.471 30.274 1.00 88.62 107 PRO A C 1
ATOM 832 O O . PRO A 1 107 ? -18.195 8.001 29.146 1.00 88.62 107 PRO A O 1
ATOM 835 N N . GLN A 1 108 ? -19.416 9.186 30.605 1.00 90.25 108 GLN A N 1
ATOM 836 C CA . GLN A 1 108 ? -20.494 9.518 29.667 1.00 90.25 108 GLN A CA 1
ATOM 837 C C . GLN A 1 108 ? -20.045 10.568 28.647 1.00 90.25 108 GLN A C 1
ATOM 839 O O . GLN A 1 108 ? -20.278 10.418 27.448 1.00 90.25 108 GLN A O 1
ATOM 844 N N . GLU A 1 109 ? -19.338 11.595 29.107 1.00 88.44 109 GLU A N 1
ATOM 845 C CA . GLU A 1 109 ? -18.809 12.641 28.240 1.00 88.44 109 GLU A CA 1
ATOM 846 C C . GLU A 1 109 ? -17.677 12.122 27.345 1.00 88.44 109 GLU A C 1
ATOM 848 O O . GLU A 1 109 ? -17.604 12.475 26.171 1.00 88.44 109 GLU A O 1
ATOM 853 N N . GLN A 1 110 ? -16.852 11.197 27.844 1.00 85.00 110 GLN A N 1
ATOM 854 C CA . GLN A 1 110 ? -15.876 10.476 27.024 1.00 85.00 110 GLN A CA 1
ATOM 855 C C . GLN A 1 110 ? -16.553 9.706 25.886 1.00 85.00 110 GLN A C 1
ATOM 857 O O . GLN A 1 110 ? -16.079 9.761 24.753 1.00 85.00 110 GLN A O 1
ATOM 862 N N . LYS A 1 111 ? -17.676 9.026 26.157 1.00 84.69 111 LYS A N 1
ATOM 863 C CA . LYS A 1 111 ? -18.451 8.334 25.117 1.00 84.69 111 LYS A CA 1
ATOM 864 C C . LYS A 1 111 ? -19.024 9.306 24.089 1.00 84.69 111 LYS A C 1
ATOM 866 O O . LYS A 1 111 ? -18.907 9.026 22.902 1.00 84.69 111 LYS A O 1
ATOM 871 N N . ARG A 1 112 ? -19.579 10.451 24.507 1.00 85.94 112 ARG A N 1
ATOM 872 C CA . ARG A 1 112 ? -20.061 11.480 23.562 1.00 85.94 112 ARG A CA 1
ATOM 873 C C . ARG A 1 112 ? -18.932 11.989 22.671 1.00 85.94 112 ARG A C 1
ATOM 875 O O . ARG A 1 112 ? -19.038 11.917 21.455 1.00 85.94 112 ARG A O 1
ATOM 882 N N . ARG A 1 113 ? -17.799 12.360 23.273 1.00 82.44 113 ARG A N 1
ATOM 883 C CA . ARG A 1 113 ? -16.609 12.803 22.535 1.00 82.44 113 ARG A CA 1
ATOM 884 C C . ARG A 1 113 ? -16.085 11.737 21.579 1.00 82.44 113 ARG A C 1
ATOM 886 O O . ARG A 1 113 ? -15.593 12.094 20.524 1.00 82.44 113 ARG A O 1
ATOM 893 N N . LEU A 1 114 ? -16.158 10.450 21.925 1.00 78.81 114 LEU A N 1
ATOM 894 C CA . LEU A 1 114 ? -15.756 9.363 21.025 1.00 78.81 114 LEU A CA 1
ATOM 895 C C . LEU A 1 114 ? -16.704 9.199 19.832 1.00 78.81 114 LEU A C 1
ATOM 897 O O . LEU A 1 114 ? -16.226 8.889 18.748 1.00 78.81 114 LEU A O 1
ATOM 901 N N . LEU A 1 115 ? -18.009 9.419 20.014 1.00 78.69 115 LEU A N 1
ATOM 902 C CA . LEU A 1 115 ? -18.998 9.359 18.929 1.00 78.69 115 LEU A CA 1
ATOM 903 C C . LEU A 1 115 ? -18.840 10.515 17.933 1.00 78.69 115 LEU A C 1
ATOM 905 O O . LEU A 1 115 ? -19.050 10.325 16.737 1.00 78.69 115 LEU A O 1
ATOM 909 N N . ASP A 1 116 ? -18.445 11.684 18.431 1.00 75.44 116 ASP A N 1
ATOM 910 C CA . ASP A 1 116 ? -18.264 12.897 17.627 1.00 75.44 116 ASP A CA 1
ATOM 911 C C . ASP A 1 116 ? -16.819 13.054 17.115 1.00 75.44 116 ASP A C 1
ATOM 913 O O . ASP A 1 116 ? -16.497 14.003 16.401 1.00 75.44 116 ASP A O 1
ATOM 917 N N . ARG A 1 117 ? -15.914 12.130 17.468 1.00 75.44 117 ARG A N 1
ATOM 918 C CA . ARG A 1 117 ? -14.497 12.202 17.096 1.00 75.44 117 ARG A CA 1
ATOM 919 C C . ARG A 1 117 ? -14.225 11.477 15.784 1.00 75.44 117 ARG A C 1
ATOM 921 O O . ARG A 1 117 ? -14.433 10.275 15.674 1.00 75.44 117 ARG A O 1
ATOM 928 N N . GLY A 1 118 ? -13.608 12.196 14.850 1.00 75.62 118 GLY A N 1
ATOM 929 C CA . GLY A 1 118 ? -13.059 11.653 13.608 1.00 75.62 118 GLY A CA 1
ATOM 930 C C . GLY A 1 118 ? -13.523 12.428 12.380 1.00 75.62 118 GLY A C 1
ATOM 931 O O . GLY A 1 118 ? -14.395 13.287 12.468 1.00 75.62 118 GLY A O 1
ATOM 932 N N . PHE A 1 119 ? -12.928 12.118 11.230 1.00 76.25 119 PHE A N 1
ATOM 933 C CA . PHE A 1 119 ? -13.452 12.569 9.945 1.00 76.25 119 PHE A CA 1
ATOM 934 C C . PHE A 1 119 ? -14.716 11.767 9.632 1.00 76.25 119 PHE A C 1
ATOM 936 O O . PHE A 1 119 ? -14.651 10.552 9.438 1.00 76.25 119 PHE A O 1
ATOM 943 N N . GLN A 1 120 ? -15.859 12.447 9.624 1.00 81.06 120 GLN A N 1
ATOM 944 C CA . GLN A 1 120 ? -17.125 11.874 9.187 1.00 81.06 120 GLN A CA 1
ATOM 945 C C . GLN A 1 120 ? -17.322 12.214 7.717 1.00 81.06 120 GLN A C 1
ATOM 947 O O . GLN A 1 120 ? -17.185 13.364 7.301 1.00 81.06 120 GLN A O 1
ATOM 952 N N . PHE A 1 121 ? -17.635 11.198 6.929 1.00 82.56 121 PHE A N 1
ATOM 953 C CA . PHE A 1 121 ? -17.912 11.361 5.514 1.00 82.56 121 PHE A CA 1
ATOM 954 C C . PHE A 1 121 ? -19.431 11.292 5.317 1.00 82.56 121 PHE A C 1
ATOM 956 O O . PHE A 1 121 ? -20.009 10.234 5.575 1.00 82.56 121 PHE A O 1
ATOM 963 N N . PRO A 1 122 ? -20.091 12.363 4.831 1.00 84.88 122 PRO A N 1
ATOM 964 C CA . PRO A 1 122 ? -21.554 12.416 4.715 1.00 84.88 122 PRO A CA 1
ATOM 965 C C . PRO A 1 122 ? -22.167 11.296 3.864 1.00 84.88 122 PRO A C 1
ATOM 967 O O . PRO A 1 122 ? -23.338 10.961 4.013 1.00 84.88 122 PRO A O 1
ATOM 970 N N . PHE A 1 123 ? -21.390 10.722 2.944 1.00 88.06 123 PHE A N 1
ATOM 971 C CA . PHE A 1 123 ? -21.831 9.623 2.088 1.00 88.06 123 PHE A CA 1
ATOM 972 C C . PHE A 1 123 ? -21.701 8.249 2.761 1.00 88.06 123 PHE A C 1
ATOM 974 O O . PHE A 1 123 ? -22.412 7.321 2.390 1.00 88.06 123 PHE A O 1
ATOM 981 N N . VAL A 1 124 ? -20.828 8.095 3.758 1.00 87.56 124 VAL A N 1
ATOM 982 C CA . VAL A 1 124 ? -20.588 6.788 4.387 1.00 87.56 124 VAL A CA 1
ATOM 983 C C . VAL A 1 1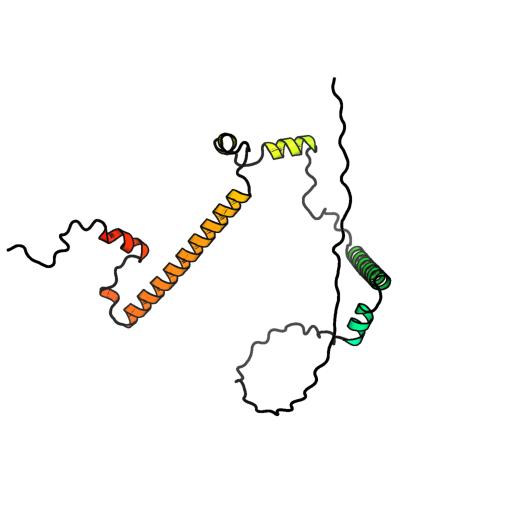24 ? -21.794 6.365 5.213 1.00 87.56 124 VAL A C 1
ATOM 985 O O . VAL A 1 124 ? -22.233 5.226 5.103 1.00 87.56 124 VAL A O 1
ATOM 988 N N . GLU A 1 125 ? -22.413 7.307 5.923 1.00 86.88 125 GLU A N 1
ATOM 989 C CA . GLU A 1 125 ? -23.651 7.047 6.660 1.00 86.88 125 GLU A CA 1
ATOM 990 C C . GLU A 1 125 ? -24.797 6.645 5.719 1.00 86.88 125 GLU A C 1
ATOM 992 O O . GLU A 1 125 ? -25.531 5.706 6.012 1.00 86.88 125 GLU A O 1
ATOM 997 N N . LYS A 1 126 ? -24.892 7.276 4.539 1.00 88.25 126 LYS A N 1
ATOM 998 C CA . LYS A 1 126 ? -25.914 6.958 3.526 1.00 88.25 126 LYS A CA 1
ATOM 999 C C . LYS A 1 126 ? -25.741 5.569 2.906 1.00 88.25 126 LYS A C 1
ATOM 1001 O O . LYS A 1 126 ? -26.735 4.904 2.640 1.00 88.25 126 LYS A O 1
ATOM 1006 N N . HIS A 1 127 ? -24.503 5.150 2.639 1.00 86.56 127 HIS A N 1
ATOM 1007 C CA . HIS A 1 127 ? -24.223 3.904 1.916 1.00 86.56 127 HIS A CA 1
ATOM 1008 C C . HIS A 1 127 ? -23.978 2.696 2.825 1.00 86.56 127 HIS A C 1
ATOM 1010 O O . HIS A 1 127 ? -24.290 1.575 2.436 1.00 86.56 127 HIS A O 1
ATOM 1016 N N . TYR A 1 128 ? -23.419 2.910 4.016 1.00 84.88 128 TYR A N 1
ATOM 1017 C CA . TYR A 1 128 ? -22.970 1.840 4.911 1.00 84.88 128 TYR A CA 1
ATOM 1018 C C . TYR A 1 128 ? -23.723 1.815 6.247 1.00 84.88 128 TYR A C 1
ATOM 1020 O O . TYR A 1 128 ? -23.551 0.871 7.011 1.00 84.88 128 TYR A O 1
ATOM 1028 N N . GLY A 1 129 ? -24.546 2.828 6.551 1.00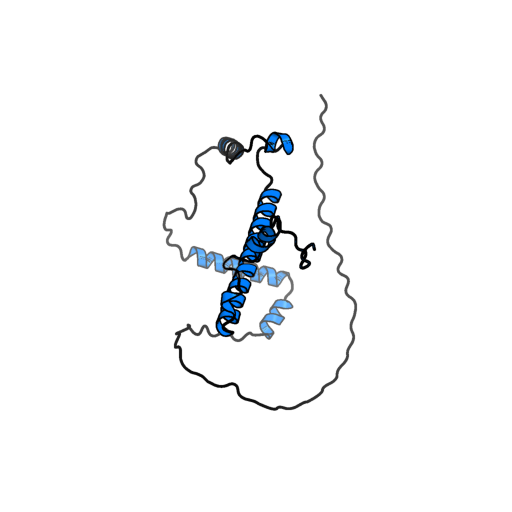 84.56 129 GLY A N 1
ATOM 1029 C CA . GLY A 1 129 ? -25.282 2.917 7.820 1.00 84.56 129 GLY A CA 1
ATOM 1030 C C . GLY A 1 129 ? -24.400 3.197 9.043 1.00 84.56 129 GLY A C 1
ATOM 1031 O O . GLY A 1 129 ? -24.886 3.193 10.172 1.00 84.56 129 GLY A O 1
ATOM 1032 N N . GLU A 1 130 ? -23.108 3.457 8.832 1.00 82.56 130 GLU A N 1
ATOM 1033 C CA . GLU A 1 130 ? -22.133 3.787 9.868 1.00 82.56 130 GLU A CA 1
ATOM 1034 C C . GLU A 1 130 ? -21.577 5.197 9.644 1.00 82.56 130 GLU A C 1
ATOM 1036 O O . GLU A 1 130 ? -21.382 5.639 8.515 1.00 82.56 130 GLU A O 1
ATOM 1041 N N . LYS A 1 131 ? -21.279 5.923 10.728 1.00 80.06 131 LYS A N 1
ATOM 1042 C CA . LYS A 1 131 ? -20.751 7.300 10.646 1.00 80.06 131 LYS A CA 1
ATOM 1043 C C . LYS A 1 131 ? -19.313 7.387 10.120 1.00 80.06 131 LYS A C 1
ATOM 1045 O O . LYS A 1 131 ? -18.865 8.457 9.712 1.00 80.06 131 LYS A O 1
ATOM 1050 N N . HIS A 1 132 ? -18.563 6.290 10.197 1.00 81.88 132 HIS A N 1
ATOM 1051 C CA . HIS A 1 132 ? -17.141 6.230 9.873 1.00 81.88 132 HIS A CA 1
ATOM 1052 C C . HIS A 1 132 ? -16.869 5.108 8.876 1.00 81.88 132 HIS A C 1
ATOM 1054 O O . HIS A 1 132 ? -17.596 4.122 8.832 1.00 81.88 132 HIS A O 1
ATOM 1060 N N . ILE A 1 133 ? -15.813 5.262 8.072 1.00 84.19 133 ILE A N 1
ATOM 1061 C CA . ILE A 1 133 ? -15.405 4.220 7.127 1.00 84.19 133 ILE A CA 1
ATOM 1062 C C . ILE A 1 133 ? -14.961 2.993 7.936 1.00 84.19 133 ILE A C 1
ATOM 1064 O O . ILE A 1 133 ? -14.089 3.133 8.804 1.00 84.19 133 ILE A O 1
ATOM 1068 N N . PRO A 1 134 ? -15.495 1.792 7.649 1.00 85.44 134 PRO A N 1
ATOM 1069 C CA . PRO A 1 134 ? -15.073 0.579 8.328 1.00 85.44 134 PRO A CA 1
ATOM 1070 C C . PRO A 1 134 ? -13.561 0.372 8.204 1.00 85.44 134 PRO A C 1
ATOM 1072 O O . PRO A 1 134 ? -13.003 0.413 7.104 1.00 85.44 134 PRO A O 1
ATOM 1075 N N . LEU A 1 135 ? -12.886 0.073 9.320 1.00 85.75 135 LEU A N 1
ATOM 1076 C CA . LEU A 1 135 ? -11.424 -0.093 9.358 1.00 85.75 135 LEU A CA 1
ATOM 1077 C C . LEU A 1 135 ? -10.918 -1.136 8.347 1.00 85.75 135 LEU A C 1
ATOM 1079 O O . LEU A 1 135 ? -9.830 -0.999 7.797 1.00 85.75 135 LEU A O 1
ATOM 1083 N N . LYS A 1 136 ? -11.730 -2.162 8.062 1.00 89.88 136 LYS A N 1
ATOM 1084 C CA . LYS A 1 136 ? -11.428 -3.194 7.062 1.00 89.88 136 LYS A CA 1
ATOM 1085 C C . LYS A 1 136 ? -11.250 -2.610 5.656 1.00 89.88 136 LYS A C 1
ATOM 1087 O O . LYS A 1 136 ? -10.377 -3.070 4.926 1.00 89.88 136 LYS A O 1
ATOM 1092 N N . MET A 1 137 ? -12.051 -1.608 5.287 1.00 89.00 137 MET A N 1
ATOM 1093 C CA . MET A 1 137 ? -11.920 -0.925 3.999 1.00 89.00 137 MET A CA 1
ATOM 1094 C C . MET A 1 137 ? -10.653 -0.080 3.963 1.00 89.00 137 MET A C 1
ATOM 1096 O O . MET A 1 137 ? -9.872 -0.220 3.029 1.00 89.00 137 MET A O 1
ATOM 1100 N N . VAL A 1 138 ? -10.421 0.736 4.998 1.00 89.75 138 VAL A N 1
ATOM 1101 C CA . VAL A 1 138 ? -9.221 1.586 5.106 1.00 89.75 138 VAL A CA 1
ATOM 1102 C C . VAL A 1 138 ? -7.954 0.744 4.964 1.00 89.75 138 VAL A C 1
ATOM 1104 O O . VAL A 1 138 ? -7.129 1.013 4.097 1.00 89.75 138 VAL A O 1
ATOM 1107 N N . LEU A 1 139 ? -7.860 -0.348 5.725 1.00 94.56 139 LEU A N 1
ATOM 1108 C CA . LEU A 1 139 ? -6.734 -1.277 5.666 1.00 94.56 139 LEU A CA 1
ATOM 1109 C C . LEU A 1 139 ? -6.573 -1.909 4.275 1.00 94.56 139 LEU A C 1
ATOM 1111 O O . LEU A 1 139 ? -5.450 -2.082 3.806 1.00 94.56 139 LEU A O 1
ATOM 1115 N N . GLY A 1 140 ? -7.676 -2.234 3.594 1.00 96.25 140 GLY A N 1
ATOM 1116 C CA . GLY A 1 140 ? -7.642 -2.748 2.223 1.00 96.25 140 GLY A CA 1
ATOM 1117 C C . GLY A 1 140 ? -7.058 -1.740 1.230 1.00 96.25 140 GLY A C 1
ATOM 1118 O O . GLY A 1 140 ? -6.177 -2.096 0.444 1.00 96.25 140 GLY A O 1
ATOM 1119 N N . TYR A 1 141 ? -7.495 -0.481 1.301 1.00 95.06 141 TYR A N 1
ATOM 1120 C CA . TYR A 1 141 ? -6.969 0.597 0.460 1.00 95.06 141 TYR A CA 1
ATOM 1121 C C . TYR A 1 141 ? -5.493 0.873 0.737 1.00 95.06 141 TYR A C 1
ATOM 1123 O O . TYR A 1 141 ? -4.706 0.956 -0.203 1.00 95.06 141 TYR A O 1
ATOM 1131 N N . GLU A 1 142 ? -5.097 0.955 2.007 1.00 95.31 142 GLU A N 1
ATOM 1132 C CA . GLU A 1 142 ? -3.700 1.167 2.398 1.00 95.31 142 GLU A CA 1
ATOM 1133 C C . GLU A 1 142 ? -2.793 0.046 1.879 1.00 95.31 142 GLU A C 1
ATOM 1135 O O . GLU A 1 142 ? -1.744 0.308 1.288 1.00 95.31 142 GLU A O 1
ATOM 1140 N N . GLN A 1 143 ? -3.215 -1.214 2.029 1.00 97.81 143 GLN A N 1
ATOM 1141 C CA . GLN A 1 143 ? -2.468 -2.357 1.505 1.00 97.81 143 GLN A CA 1
ATOM 1142 C C . GLN A 1 143 ? -2.366 -2.333 -0.021 1.00 97.81 143 GLN A C 1
ATOM 1144 O O . GLN A 1 143 ? -1.301 -2.631 -0.564 1.00 97.81 143 GLN A O 1
ATOM 1149 N N . ALA A 1 144 ? -3.451 -2.001 -0.722 1.00 97.56 144 ALA A N 1
ATOM 1150 C CA . ALA A 1 144 ? -3.451 -1.903 -2.178 1.00 97.56 144 ALA A CA 1
ATOM 1151 C C . ALA A 1 144 ? -2.531 -0.774 -2.668 1.00 97.56 144 ALA A C 1
ATOM 1153 O O . ALA A 1 144 ? -1.722 -0.998 -3.570 1.00 97.56 144 ALA A O 1
ATOM 1154 N N . ALA A 1 145 ? -2.589 0.397 -2.031 1.00 97.94 145 ALA A N 1
ATOM 1155 C CA . ALA A 1 145 ? -1.729 1.535 -2.338 1.00 97.94 145 ALA A CA 1
ATOM 1156 C C . ALA A 1 145 ? -0.248 1.197 -2.116 1.00 97.94 145 ALA A C 1
ATOM 1158 O O . ALA A 1 145 ? 0.577 1.423 -3.000 1.00 97.94 145 ALA A O 1
ATOM 1159 N N . ALA A 1 146 ? 0.085 0.571 -0.983 1.00 97.94 146 ALA A N 1
ATOM 1160 C CA . ALA A 1 146 ? 1.450 0.140 -0.690 1.00 97.94 146 ALA A CA 1
ATOM 1161 C C . ALA A 1 146 ? 1.964 -0.882 -1.718 1.00 97.94 146 ALA A C 1
ATOM 1163 O O . ALA A 1 146 ? 3.079 -0.754 -2.219 1.00 97.94 146 ALA A O 1
ATOM 1164 N N . LYS A 1 147 ? 1.141 -1.872 -2.088 1.00 97.62 147 LYS A N 1
ATOM 1165 C CA . LYS A 1 147 ? 1.486 -2.852 -3.133 1.00 97.62 147 LYS A CA 1
ATOM 1166 C C . LYS A 1 147 ? 1.728 -2.184 -4.489 1.00 97.62 147 LYS A C 1
ATOM 1168 O O . LYS A 1 147 ? 2.712 -2.507 -5.150 1.00 97.62 147 LYS A O 1
ATOM 1173 N N . GLY A 1 148 ? 0.858 -1.255 -4.889 1.00 96.12 148 GLY A N 1
ATOM 1174 C CA . GLY A 1 148 ? 1.018 -0.488 -6.127 1.00 96.12 148 GLY A CA 1
ATOM 1175 C C . GLY A 1 148 ? 2.312 0.327 -6.133 1.00 96.12 148 GLY A C 1
ATOM 1176 O O . GLY A 1 148 ? 3.062 0.287 -7.106 1.00 96.12 148 GLY A O 1
ATOM 1177 N N . TYR A 1 149 ? 2.622 0.980 -5.013 1.00 96.25 149 TYR A N 1
ATOM 1178 C CA . TYR A 1 149 ? 3.857 1.741 -4.839 1.00 96.25 149 TYR A CA 1
ATOM 1179 C C . TYR A 1 149 ? 5.113 0.863 -4.935 1.00 96.25 149 TYR A C 1
ATOM 1181 O O . TYR A 1 149 ? 6.065 1.221 -5.628 1.00 96.25 149 TYR A O 1
ATOM 1189 N N . PHE A 1 150 ? 5.119 -0.321 -4.315 1.00 96.62 150 PHE A N 1
ATOM 1190 C CA . PHE A 1 150 ? 6.253 -1.243 -4.437 1.00 96.62 150 PHE A CA 1
ATOM 1191 C C . PHE A 1 150 ? 6.455 -1.743 -5.867 1.00 96.62 150 PHE A C 1
ATOM 1193 O O . PHE A 1 150 ? 7.592 -1.794 -6.333 1.00 96.62 150 PHE A O 1
ATOM 1200 N N . LYS A 1 151 ? 5.366 -2.037 -6.584 1.00 95.19 151 LYS A N 1
ATOM 1201 C CA . LYS A 1 151 ? 5.434 -2.409 -8.002 1.00 95.19 151 LYS A CA 1
ATOM 1202 C C . LYS A 1 151 ? 5.987 -1.270 -8.864 1.00 95.19 151 LYS A C 1
ATOM 1204 O O . LYS A 1 151 ? 6.761 -1.513 -9.782 1.00 95.19 151 LYS A O 1
ATOM 1209 N N . TYR A 1 152 ? 5.625 -0.026 -8.560 1.00 93.62 152 TYR A N 1
ATOM 1210 C CA . TYR A 1 152 ? 6.184 1.142 -9.240 1.00 93.62 152 TYR A CA 1
ATOM 1211 C C . TYR A 1 152 ? 7.698 1.272 -9.013 1.00 93.62 152 TYR A C 1
ATOM 1213 O O . TYR A 1 152 ? 8.446 1.438 -9.973 1.00 93.62 152 TYR A O 1
ATOM 1221 N N . ILE A 1 153 ? 8.167 1.108 -7.771 1.00 95.38 153 ILE A N 1
ATOM 1222 C CA . ILE A 1 153 ? 9.607 1.111 -7.458 1.00 95.38 153 ILE A CA 1
ATOM 1223 C C . ILE A 1 153 ? 10.348 0.011 -8.224 1.00 95.38 153 ILE A C 1
ATOM 1225 O O . ILE A 1 153 ? 11.463 0.225 -8.691 1.00 95.38 153 ILE A O 1
ATOM 1229 N N . GLU A 1 154 ? 9.760 -1.177 -8.328 1.00 94.06 154 GLU A N 1
ATOM 1230 C CA . GLU A 1 154 ? 10.343 -2.287 -9.078 1.00 94.06 154 GLU A CA 1
ATOM 1231 C C . GLU A 1 154 ? 10.535 -1.932 -10.560 1.00 94.06 154 GLU A C 1
ATOM 1233 O O . GLU A 1 154 ? 11.632 -2.104 -11.089 1.00 94.06 154 GLU A O 1
ATOM 1238 N N . VAL A 1 155 ? 9.516 -1.350 -11.200 1.00 91.75 155 VAL A N 1
ATOM 1239 C CA . VAL A 1 155 ? 9.621 -0.859 -12.584 1.00 91.75 155 VAL A CA 1
ATOM 1240 C C . VAL A 1 155 ? 10.726 0.190 -12.712 1.00 91.75 155 VAL A C 1
ATOM 1242 O O . VAL A 1 155 ? 11.571 0.056 -13.594 1.00 91.75 155 VAL A O 1
ATOM 1245 N N . LEU A 1 156 ? 10.787 1.171 -11.803 1.00 92.25 156 LEU A N 1
ATOM 1246 C CA . LEU A 1 156 ? 11.840 2.195 -11.814 1.00 92.25 156 LEU A CA 1
ATOM 1247 C C . LEU A 1 156 ? 13.248 1.588 -11.757 1.00 92.25 156 LEU A C 1
ATOM 1249 O O . LEU A 1 156 ? 14.129 1.994 -12.512 1.00 92.25 156 LEU A O 1
ATOM 1253 N N . LYS A 1 157 ? 13.463 0.575 -10.909 1.00 94.81 157 LYS A N 1
ATOM 1254 C CA . LYS A 1 157 ? 14.760 -0.115 -10.815 1.00 94.81 157 LYS A CA 1
ATOM 1255 C C . LYS A 1 157 ? 15.157 -0.771 -12.135 1.00 94.81 157 LYS A C 1
ATOM 1257 O O . LYS A 1 157 ? 16.308 -0.662 -12.555 1.00 94.81 157 LYS A O 1
ATOM 1262 N N . TYR A 1 158 ? 14.220 -1.455 -12.788 1.00 92.50 158 TYR A N 1
ATOM 1263 C CA . TYR A 1 158 ? 14.493 -2.105 -14.069 1.00 92.50 158 TYR A CA 1
ATOM 1264 C C . TYR A 1 158 ? 14.752 -1.099 -15.188 1.00 92.50 158 TYR A C 1
ATOM 1266 O O . TYR A 1 158 ? 15.652 -1.314 -15.997 1.00 92.50 158 TYR A O 1
ATOM 1274 N N . GLU A 1 159 ? 14.028 0.018 -15.206 1.00 89.56 159 GLU A N 1
ATOM 1275 C CA . GLU A 1 159 ? 14.275 1.102 -16.158 1.00 89.56 159 GLU A CA 1
ATOM 1276 C C . GLU A 1 159 ? 15.674 1.700 -15.997 1.00 89.56 159 GLU A C 1
ATOM 1278 O O . GLU A 1 159 ? 16.376 1.907 -16.987 1.00 89.56 159 GLU A O 1
ATOM 1283 N N . GLU A 1 160 ? 16.113 1.947 -14.763 1.00 91.31 160 GLU A N 1
ATOM 1284 C CA . GLU A 1 160 ? 17.466 2.436 -14.494 1.00 91.31 160 GLU A CA 1
ATOM 1285 C C . GLU A 1 160 ? 18.539 1.441 -14.946 1.00 91.31 160 GLU A C 1
ATOM 1287 O O . GLU A 1 160 ? 19.543 1.838 -15.539 1.00 91.31 160 GLU A O 1
ATOM 1292 N N . HIS A 1 161 ? 18.340 0.148 -14.683 1.00 93.81 161 HIS A N 1
ATOM 1293 C CA . HIS A 1 161 ? 19.269 -0.892 -15.124 1.00 93.81 161 HIS A CA 1
ATOM 1294 C C . HIS A 1 161 ? 19.336 -0.986 -16.650 1.00 93.81 161 HIS A C 1
ATOM 1296 O O . HIS A 1 161 ? 20.431 -1.085 -17.202 1.00 93.81 161 HIS A O 1
ATOM 1302 N N . LEU A 1 162 ? 18.191 -0.896 -17.329 1.00 89.19 162 LEU A N 1
ATOM 1303 C CA . LEU A 1 162 ? 18.123 -0.899 -18.787 1.00 89.19 162 LEU A CA 1
ATOM 1304 C C . LEU A 1 162 ? 18.876 0.296 -19.381 1.00 89.19 162 LEU A C 1
ATOM 1306 O O . LEU A 1 162 ? 19.693 0.117 -20.280 1.00 89.19 162 LEU A O 1
ATOM 1310 N N . LYS A 1 163 ? 18.661 1.499 -18.835 1.00 88.94 163 LYS A N 1
ATOM 1311 C CA . LYS A 1 163 ? 19.376 2.713 -19.259 1.00 88.94 163 LYS A CA 1
ATOM 1312 C C . LYS A 1 163 ? 20.891 2.552 -19.126 1.00 88.94 163 LYS A C 1
ATOM 1314 O O . LYS A 1 163 ? 21.618 2.861 -20.064 1.00 88.94 163 LYS A O 1
ATOM 1319 N N . LYS A 1 164 ? 21.366 2.019 -17.994 1.00 92.25 164 LYS A N 1
ATOM 1320 C CA . LYS A 1 164 ? 22.801 1.772 -17.758 1.00 92.25 164 LYS A CA 1
ATOM 1321 C C . LYS A 1 164 ? 23.386 0.745 -18.730 1.00 92.25 164 LYS A C 1
ATOM 1323 O O . LYS A 1 164 ? 24.482 0.954 -19.235 1.00 92.25 164 LYS A O 1
ATOM 1328 N N . ALA A 1 165 ? 22.669 -0.347 -18.993 1.00 91.56 165 ALA A N 1
ATOM 1329 C CA . ALA A 1 165 ? 23.125 -1.387 -19.914 1.00 91.56 165 ALA A CA 1
ATOM 1330 C C . ALA A 1 165 ? 23.217 -0.879 -21.361 1.00 91.56 165 ALA A C 1
ATOM 1332 O O . ALA A 1 165 ? 24.203 -1.146 -22.038 1.00 91.56 165 ALA A O 1
ATOM 1333 N N . LEU A 1 166 ? 22.226 -0.106 -21.814 1.00 88.31 166 LEU A N 1
ATOM 1334 C CA . LEU A 1 166 ? 22.224 0.474 -23.161 1.00 88.31 166 LEU A CA 1
ATOM 1335 C C . LEU A 1 166 ? 23.288 1.555 -23.330 1.00 88.31 166 LEU A C 1
ATOM 1337 O O . LEU A 1 166 ? 23.940 1.607 -24.366 1.00 88.31 166 LEU A O 1
ATOM 1341 N N . GLN A 1 167 ? 23.520 2.365 -22.295 1.00 90.31 167 GLN A N 1
ATOM 1342 C CA . GLN A 1 167 ? 24.635 3.308 -22.282 1.00 90.31 167 GLN A CA 1
ATOM 1343 C C . GLN A 1 167 ? 25.985 2.587 -22.404 1.00 90.31 167 GLN A C 1
ATOM 1345 O O . GLN A 1 167 ? 26.857 3.050 -23.129 1.00 90.31 167 GLN A O 1
ATOM 1350 N N . ALA A 1 168 ? 26.150 1.437 -21.741 1.00 92.38 168 ALA A N 1
ATOM 1351 C CA . ALA A 1 168 ? 27.357 0.620 -21.867 1.00 92.38 168 ALA A CA 1
ATOM 1352 C C . ALA A 1 168 ? 27.521 -0.023 -23.258 1.00 92.38 168 ALA A C 1
ATOM 1354 O O . ALA A 1 168 ? 28.632 -0.395 -23.620 1.00 92.38 168 ALA A O 1
ATOM 1355 N N . LEU A 1 169 ? 26.433 -0.152 -24.023 1.00 91.00 169 LEU A N 1
ATOM 1356 C CA . LEU A 1 169 ? 26.419 -0.666 -25.395 1.00 91.00 169 LEU A CA 1
ATOM 1357 C C . LEU A 1 169 ? 26.533 0.453 -26.451 1.00 91.00 169 LEU A C 1
ATOM 1359 O O . LEU A 1 169 ? 26.454 0.159 -27.635 1.00 91.00 169 LEU A O 1
ATOM 1363 N N . GLU A 1 170 ? 26.658 1.724 -26.044 1.00 87.31 170 GLU A N 1
ATOM 1364 C CA . GLU A 1 170 ? 26.583 2.902 -26.935 1.00 87.31 170 GLU A CA 1
ATOM 1365 C C . GLU A 1 170 ? 25.279 2.980 -27.762 1.00 87.31 170 GLU A C 1
ATOM 1367 O O . G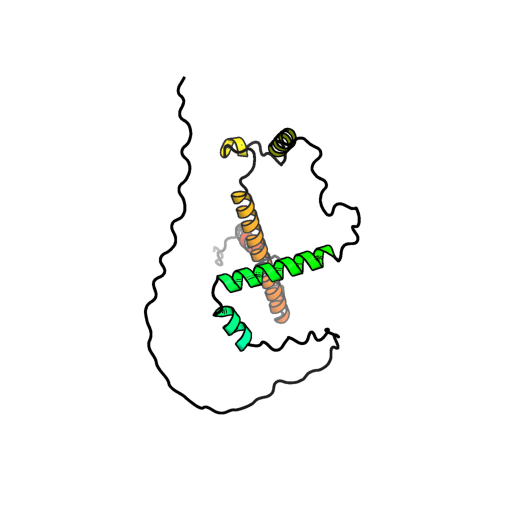LU A 1 170 ? 25.178 3.733 -28.723 1.00 87.31 170 GLU A O 1
ATOM 1372 N N . ALA A 1 171 ? 24.235 2.252 -27.354 1.00 85.19 171 ALA A N 1
ATOM 1373 C CA . ALA A 1 171 ? 22.918 2.222 -27.999 1.00 85.19 171 ALA A CA 1
ATOM 1374 C C . ALA A 1 171 ? 21.898 3.100 -27.248 1.00 85.19 171 ALA A C 1
ATOM 1376 O O . ALA A 1 171 ? 20.701 2.808 -27.206 1.00 85.19 171 ALA A O 1
ATOM 1377 N N . SER A 1 172 ? 22.372 4.145 -26.559 1.00 74.56 172 SER A N 1
ATOM 1378 C CA . SER A 1 172 ? 21.523 5.008 -25.729 1.00 74.56 172 SER A CA 1
ATOM 1379 C C . SER A 1 172 ? 20.623 5.939 -26.534 1.00 74.56 172 SER A C 1
ATOM 1381 O O . SER A 1 172 ? 19.574 6.329 -26.025 1.00 74.56 172 SER A O 1
ATOM 1383 N N . ASP A 1 173 ? 21.022 6.294 -27.756 1.00 74.88 173 ASP A N 1
ATOM 1384 C CA . ASP A 1 173 ? 20.326 7.291 -28.579 1.00 74.88 173 ASP A CA 1
ATOM 1385 C C . ASP A 1 173 ? 18.993 6.769 -29.132 1.00 74.88 173 ASP A C 1
ATOM 1387 O O . ASP A 1 173 ? 18.040 7.535 -29.273 1.00 74.88 173 ASP A O 1
ATOM 1391 N N . ASP A 1 174 ? 18.893 5.452 -29.334 1.00 70.00 174 ASP A N 1
ATOM 1392 C CA . ASP A 1 174 ? 17.665 4.770 -29.756 1.00 70.00 174 ASP A CA 1
ATOM 1393 C C . ASP A 1 174 ? 16.654 4.610 -28.607 1.00 70.00 174 ASP A C 1
ATOM 1395 O O . ASP A 1 174 ? 15.491 4.257 -28.823 1.00 70.00 174 ASP A O 1
ATOM 1399 N N . LEU A 1 175 ? 17.070 4.857 -27.357 1.00 73.25 175 LEU A N 1
ATOM 1400 C CA . LEU A 1 175 ? 16.184 4.732 -26.210 1.00 73.25 175 LEU A CA 1
ATOM 1401 C C . LEU A 1 175 ? 15.366 6.008 -26.016 1.00 73.25 175 LEU A C 1
ATOM 1403 O O . LEU A 1 175 ? 15.892 7.089 -25.754 1.00 73.25 175 LEU A O 1
ATOM 1407 N N . GLU A 1 176 ? 14.043 5.854 -26.017 1.00 69.81 176 GLU A N 1
ATOM 1408 C CA . GLU A 1 176 ? 13.143 6.947 -25.673 1.00 69.81 176 GLU A CA 1
ATOM 1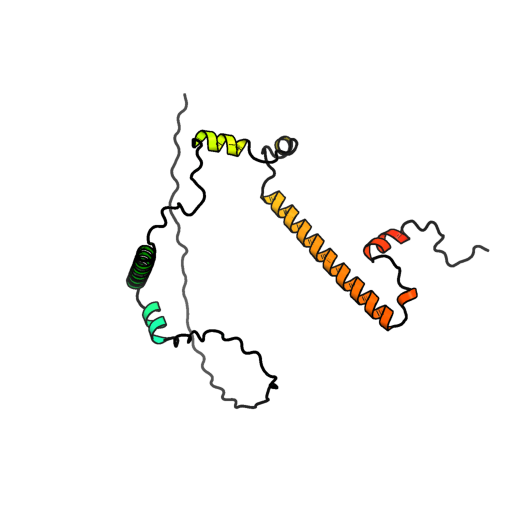409 C C . GLU A 1 176 ? 13.506 7.576 -24.319 1.00 69.81 176 GLU A C 1
ATOM 1411 O O . GLU A 1 176 ? 13.655 6.887 -23.300 1.00 69.81 176 GLU A O 1
ATOM 1416 N N . LYS A 1 177 ? 13.576 8.913 -24.303 1.00 75.38 177 LYS A N 1
ATOM 1417 C CA . LYS A 1 177 ? 13.867 9.719 -23.104 1.00 75.38 177 LYS A CA 1
ATOM 1418 C C . LYS A 1 177 ? 12.832 9.505 -21.986 1.00 75.38 177 LYS A C 1
ATOM 1420 O O . LYS A 1 177 ? 13.115 9.767 -20.817 1.00 75.38 177 LYS A O 1
ATOM 1425 N N . GLU A 1 178 ? 11.651 9.000 -22.337 1.00 73.56 178 GLU A N 1
ATOM 1426 C CA . GLU A 1 178 ? 10.502 8.779 -21.459 1.00 73.56 178 GLU A CA 1
ATOM 1427 C C . GLU A 1 178 ? 10.495 7.377 -20.813 1.00 73.56 178 GLU A C 1
ATOM 1429 O O . GLU A 1 178 ? 11.037 6.402 -21.352 1.00 73.56 178 GLU A O 1
ATOM 1434 N N . CYS A 1 179 ? 9.873 7.266 -19.630 1.00 71.44 179 CYS A N 1
ATOM 1435 C CA . CYS A 1 179 ? 9.741 5.999 -18.903 1.00 71.44 179 CYS A CA 1
ATOM 1436 C C . CYS A 1 179 ? 8.796 5.025 -19.621 1.00 71.44 179 CYS A C 1
ATOM 1438 O O . CYS A 1 179 ? 7.901 5.439 -20.359 1.00 71.44 179 CYS A O 1
ATOM 1440 N N . VAL A 1 180 ? 8.948 3.723 -19.376 1.00 75.38 180 VAL A N 1
ATOM 1441 C CA . VAL A 1 180 ? 8.190 2.656 -20.056 1.00 75.38 180 VAL A CA 1
ATOM 1442 C C . VAL A 1 180 ? 6.682 2.829 -19.860 1.00 75.38 180 VAL A C 1
ATOM 1444 O O . VAL A 1 180 ? 5.896 2.488 -20.740 1.00 75.38 180 VAL A O 1
ATOM 1447 N N . VAL A 1 181 ? 6.258 3.386 -18.724 1.00 76.69 181 VAL A N 1
ATOM 1448 C CA . VAL A 1 181 ? 4.840 3.651 -18.436 1.00 76.69 181 VAL A CA 1
ATOM 1449 C C . VAL A 1 181 ? 4.260 4.750 -19.335 1.00 76.69 181 VAL A C 1
ATOM 1451 O O . VAL A 1 181 ? 3.111 4.627 -19.760 1.00 76.69 181 VAL A O 1
ATOM 1454 N N . LEU A 1 182 ? 5.041 5.785 -19.656 1.00 73.50 182 LEU A N 1
ATOM 1455 C CA . LEU A 1 182 ? 4.620 6.863 -20.556 1.00 73.50 182 LEU A CA 1
ATOM 1456 C C . LEU A 1 182 ? 4.556 6.375 -22.011 1.00 73.50 182 LEU A C 1
ATOM 1458 O O . LEU A 1 182 ? 3.561 6.619 -22.689 1.00 73.50 182 LEU A O 1
ATOM 1462 N N . ARG A 1 183 ? 5.526 5.557 -22.442 1.00 74.25 183 ARG A N 1
ATOM 1463 C CA . ARG A 1 183 ? 5.554 4.969 -23.799 1.00 74.25 183 ARG A CA 1
ATOM 1464 C C . ARG A 1 183 ? 4.316 4.152 -24.137 1.00 74.25 183 ARG A C 1
ATOM 1466 O O . ARG A 1 183 ? 3.846 4.190 -25.267 1.00 74.25 183 ARG A O 1
ATOM 1473 N N . LYS A 1 184 ? 3.766 3.422 -23.157 1.00 75.88 184 LYS A N 1
ATOM 1474 C CA . LYS A 1 184 ? 2.582 2.564 -23.352 1.00 75.88 184 LYS A CA 1
ATOM 1475 C C . LYS A 1 184 ? 1.376 3.300 -23.931 1.00 75.88 184 LYS A C 1
ATOM 1477 O O . LYS A 1 184 ? 0.527 2.650 -24.526 1.00 75.88 184 LYS A O 1
ATOM 1482 N N . HIS A 1 185 ? 1.296 4.610 -23.728 1.00 71.88 185 HIS A N 1
ATOM 1483 C CA . HIS A 1 185 ? 0.167 5.422 -24.170 1.00 71.88 185 HIS A CA 1
ATOM 1484 C C . HIS A 1 185 ? 0.536 6.371 -25.313 1.00 71.88 185 HIS A C 1
ATOM 1486 O O . HIS A 1 185 ? -0.350 6.969 -25.901 1.00 71.88 185 HIS A O 1
ATOM 1492 N N . LYS A 1 186 ? 1.827 6.498 -25.642 1.00 73.12 186 LYS A N 1
ATOM 1493 C CA . LYS A 1 186 ? 2.334 7.450 -26.633 1.00 73.12 186 LYS A CA 1
ATOM 1494 C C . LYS A 1 186 ? 1.933 7.087 -28.063 1.00 73.12 186 LYS A C 1
ATOM 1496 O O . LYS A 1 186 ? 1.475 7.944 -28.797 1.00 73.12 186 LYS A O 1
ATOM 1501 N N . TYR A 1 187 ? 2.031 5.808 -28.413 1.00 66.06 187 TYR A N 1
ATOM 1502 C CA . TYR A 1 187 ? 1.732 5.299 -29.758 1.00 66.06 187 TYR A CA 1
ATOM 1503 C C . TYR A 1 187 ? 0.240 5.049 -30.016 1.00 66.06 187 TYR A C 1
ATOM 1505 O O . TYR A 1 187 ? -0.120 4.447 -31.023 1.00 66.06 187 TYR A O 1
ATOM 1513 N N . LEU A 1 188 ? -0.635 5.430 -29.080 1.00 67.44 188 LEU A N 1
ATOM 1514 C CA . LEU A 1 188 ? -2.078 5.255 -29.249 1.00 67.44 188 LEU A CA 1
ATOM 1515 C C . LEU A 1 188 ? -2.725 6.395 -30.048 1.00 67.44 188 LEU A C 1
ATOM 1517 O O . LEU A 1 188 ? -3.796 6.170 -30.601 1.00 67.44 188 LEU A O 1
ATOM 1521 N N . ASP A 1 189 ? -2.056 7.547 -30.166 1.00 68.75 189 ASP A N 1
ATOM 1522 C CA . ASP A 1 189 ? -2.549 8.735 -30.882 1.00 68.75 189 ASP A CA 1
ATOM 1523 C C . ASP A 1 189 ? -1.687 9.089 -32.111 1.00 68.75 189 ASP A C 1
ATOM 1525 O O . ASP A 1 189 ? -1.784 10.190 -32.658 1.00 68.75 189 ASP A O 1
ATOM 1529 N N . ASP A 1 190 ? -0.824 8.176 -32.564 1.00 74.69 190 ASP A N 1
ATOM 1530 C CA . ASP A 1 190 ? -0.081 8.370 -33.807 1.00 74.69 190 ASP A CA 1
ATOM 1531 C C . ASP A 1 190 ? -1.044 8.202 -34.999 1.00 74.69 190 ASP A C 1
ATOM 1533 O O . ASP A 1 190 ? -1.190 7.120 -35.562 1.00 74.69 190 ASP A O 1
ATOM 1537 N N . GLU A 1 191 ? -1.691 9.300 -35.401 1.00 68.94 191 GLU A N 1
ATOM 1538 C CA . GLU A 1 191 ? -2.564 9.467 -36.588 1.00 68.94 191 GLU A CA 1
ATOM 1539 C C . GLU A 1 191 ? -1.817 9.289 -37.935 1.00 68.94 191 GLU A C 1
ATOM 1541 O O . GLU A 1 191 ? -2.233 9.776 -38.989 1.00 68.94 191 GLU A O 1
ATOM 1546 N N . GLY A 1 192 ? -0.657 8.633 -37.922 1.00 71.81 192 GLY A N 1
ATOM 1547 C CA . GLY A 1 192 ? 0.127 8.336 -39.111 1.00 71.81 192 GLY A CA 1
ATOM 1548 C C . GLY A 1 192 ? -0.278 6.984 -39.699 1.00 71.81 192 GLY A C 1
ATOM 1549 O O . GLY A 1 192 ? -0.407 6.013 -38.951 1.00 71.81 192 GLY A O 1
ATOM 1550 N N . PRO A 1 193 ? -0.434 6.851 -41.029 1.00 68.38 193 PRO A N 1
ATOM 1551 C CA . PRO A 1 193 ? -0.614 5.538 -41.630 1.00 68.38 193 PRO A CA 1
ATOM 1552 C C . PRO A 1 193 ? 0.600 4.659 -41.291 1.00 68.38 193 PRO A C 1
ATOM 1554 O O . PRO A 1 193 ? 1.718 4.926 -41.722 1.00 68.38 193 PRO A O 1
ATOM 1557 N N . ILE A 1 194 ? 0.369 3.583 -40.531 1.00 65.62 194 ILE A N 1
ATOM 1558 C CA . ILE A 1 194 ? 1.379 2.569 -40.154 1.00 65.62 194 ILE A CA 1
ATOM 1559 C C . ILE A 1 194 ? 1.858 1.756 -41.375 1.00 65.62 194 ILE A C 1
ATOM 1561 O O . ILE A 1 194 ? 2.759 0.926 -41.275 1.00 65.62 194 ILE A O 1
ATOM 1565 N N . SER A 1 195 ? 1.280 2.001 -42.551 1.00 68.44 195 SER A N 1
ATOM 1566 C CA . SER A 1 195 ? 1.618 1.327 -43.797 1.00 68.44 195 SER A CA 1
ATOM 1567 C C . SER A 1 195 ? 3.030 1.694 -44.274 1.00 68.44 195 SER A C 1
ATOM 1569 O O . SER A 1 195 ? 3.272 2.841 -44.647 1.00 68.44 195 SER A O 1
ATOM 1571 N N . PRO A 1 196 ? 3.952 0.719 -44.396 1.00 72.88 196 PRO A N 1
ATOM 1572 C CA . PRO A 1 196 ? 5.248 0.937 -45.047 1.00 72.88 196 PRO A CA 1
ATOM 1573 C C . PRO A 1 196 ? 5.134 1.183 -46.562 1.00 72.88 196 PRO A C 1
ATOM 1575 O O . PRO A 1 196 ? 6.126 1.480 -47.225 1.00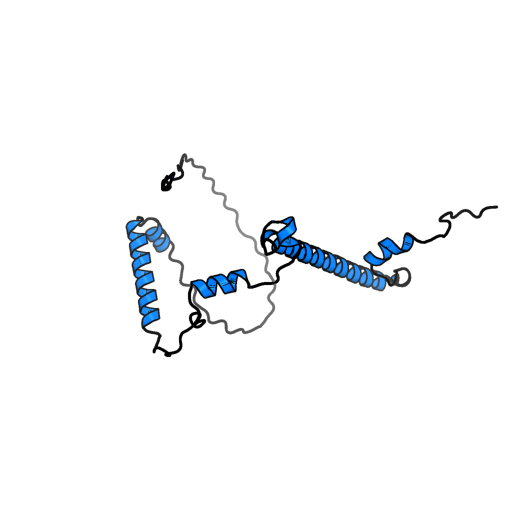 72.88 196 PRO A O 1
ATOM 1578 N N . ILE A 1 197 ? 3.943 0.991 -47.133 1.00 66.19 197 ILE A N 1
ATOM 1579 C CA . ILE A 1 197 ? 3.688 1.004 -48.571 1.00 66.19 197 ILE A CA 1
ATOM 1580 C C . ILE A 1 197 ? 3.262 2.415 -48.973 1.00 66.19 197 ILE A C 1
ATOM 1582 O O . ILE A 1 197 ? 2.257 2.926 -48.484 1.00 66.19 197 ILE A O 1
ATOM 1586 N N . ARG A 1 198 ? 4.023 3.037 -49.879 1.00 69.19 198 ARG A N 1
ATOM 1587 C CA . ARG A 1 198 ? 3.605 4.279 -50.536 1.00 69.19 198 ARG A CA 1
ATOM 1588 C C . ARG A 1 198 ? 2.467 3.963 -51.503 1.00 69.19 198 ARG A C 1
ATOM 1590 O O . ARG A 1 198 ? 2.646 3.128 -52.387 1.00 69.19 198 ARG A O 1
ATOM 1597 N N . GLU A 1 199 ? 1.326 4.621 -51.328 1.00 70.12 199 GLU A N 1
ATOM 1598 C CA . GLU A 1 199 ? 0.251 4.613 -52.322 1.00 70.12 199 GLU A CA 1
ATOM 1599 C C . GLU A 1 199 ? 0.804 5.192 -53.633 1.00 70.12 199 GLU A C 1
ATOM 1601 O O . GLU A 1 199 ? 1.494 6.215 -53.627 1.00 70.12 199 GLU A O 1
ATOM 1606 N N . THR A 1 200 ? 0.600 4.452 -54.723 1.00 64.75 200 THR A N 1
ATOM 1607 C CA . THR A 1 200 ? 1.125 4.737 -56.070 1.00 64.75 200 THR A CA 1
ATOM 1608 C C . THR A 1 200 ? 0.016 5.244 -56.966 1.00 64.75 200 THR A C 1
ATOM 1610 O O . THR A 1 200 ? -1.136 4.796 -56.764 1.00 64.75 200 THR A O 1
#

Secondary structure (DSSP, 8-state):
----PPPPPPP--PPP---------------------PPP-----------------HHHHHHHHHS-HHHHHHHHHHHHHHHHHHHHHT----SS-SSPPPPSS-HHHHHHHHHS-S---HHHHHHHSSSS--HHHHHHHHHHHHHHHHHHHHHHHHHHHHHHHHHHTT--TTS-SS-HHHHHHHTTS--S----SPP-

Organism: Leiothrix lutea (NCBI:txid36275)

InterPro domains:
  IPR027976 TATA box-binding protein-associated factor 1D [PF15333] (6-199)
  IPR027976 TATA box-binding protein-associated factor 1D [PTHR14562] (2-199)

Sequence (200 aa):
ECSIAPSKPNRGSQSSRQQAESATGVSDNESSSDSSLSPQSPGRSLEASKQQKSKLNLKAIFAYHFRGRKFKAAAHRKFNQQARKKKRKKYERTHMPTGRPPLTASPQEQKRRLLDRGFQFPFVEKHYGEKHIPLKMVLGYEQAAAKGYFKYIEVLKYEEHLKKALQALEASDDLEKECVVLRKHKYLDDEGPISPIRET

Solvent-accessible surface area (backbone atoms only — not comparable to full-atom values): 13695 Å² total; per-residue (Å²): 141,87,88,85,85,88,85,83,87,84,82,86,86,81,85,87,82,88,86,85,83,88,84,88,86,89,81,90,80,91,81,84,87,88,87,83,89,79,86,88,81,84,88,79,94,68,91,67,78,78,72,74,76,72,81,81,56,61,69,59,54,51,56,54,69,71,41,53,73,72,56,50,54,51,50,54,51,52,52,53,50,51,53,51,53,53,59,62,72,74,49,81,74,68,90,65,79,90,68,81,77,77,75,91,60,54,77,68,56,47,50,52,52,56,74,71,56,72,83,68,47,85,63,39,36,74,75,69,75,33,64,52,82,56,66,71,56,54,54,48,51,52,52,51,51,52,51,52,50,52,54,52,54,52,51,53,54,52,52,54,50,50,52,53,54,28,49,74,66,73,51,45,82,82,49,72,96,63,55,74,77,58,54,75,59,57,75,76,72,61,90,60,82,87,62,92,68,78,90,126

pLDDT: mean 70.35, std 19.37, range [30.12, 97.94]

Foldseek 3Di:
DDDDDDDDDDDDDDDDDDDDDDDDDDDDDDDDDDDDDDDDDDDDDDPDPCPPPPDDPVVVVVVQVPPDPVVVVVVVVVVVVVVVVVVVVVDPPPVDPDDDDPDPDDPVVVVVCVQVDDDFDPVCCVPPVDRDDPVVVVVVVVVVVVVVVVVVVVQVVVQVVVCVVCVVVVNNVVDDPDRPVVVVCPVVPPPDPPDPDDDD

Radius of gyration: 35.4 Å; Cα contacts (8 Å, |Δi|>4): 29; chains: 1; bounding box: 87×63×101 Å

Mean predicted aligned error: 21.78 Å